Protein AF-A0A9P6YSC8-F1 (afdb_monomer)

Sequence (320 aa):
MGFNMTKQLKEYREVAVEGAQRRKQPSDSRVLSAIAQLEYEKQNVVMKDVKTDEHFEFVDDEVVMACRKMQNLSTRDITQDEAEDKIAEIKLKTAISDIKTVTKIVTDMLPHLLYNSQSLNHREGEAYLIIELLKVFFTNCLVSKLIGMKYDWLTYHLLPHPNHPMNQTVLPDFVMFVEPLSAIMFELLFVEVKRRGNKSNGNSESDLVKLGKEMQIALNKLMFQGVVDPEVVAYLLKMDLRFNGQYRMIEISKFYISMKSVDDLMVLPSILEKLAQVKKIIQSTMKKLYESIEDEEKKDDFSQYTRMACGLPVQVKNNK

Foldseek 3Di:
DDDPVVVVVVVVVVVLVVVLVLLLDPDPDFWGDPLVPDDPVVSCVVCVPDDLCVLFDFDDVVLLVLLVVLLVVLVDPDDLVRSLVVLVVQLVPDPDLSSVLLSQLCNLCVCCARCLDPPVPPPNDPQVVVVSNVCSLCVSQAVVVDPQKDKDAQPDWQAADPPDPDGDTDGFRMWIWHPPDVPDTQTAETEHTDDPPPPDDPFSHDPVLSVVVSQLRNQLVLLQLQQPFAWGYYVQWIWTADDQLDIIIGRSDDDDDDSSYSVCSSCSSVSSSSSSSSNVSSVVNVVSSVVSVVPVVDRDRRNVSRDDRDDGPPPPPPPD

Mean predicted aligned error: 11.91 Å

Solvent-accessible surface area (backbone atoms only — not comparable to full-atom values): 18923 Å² total; per-residue (Å²): 136,82,84,60,62,70,57,53,54,48,53,52,48,50,54,52,49,51,54,46,53,58,67,64,56,63,68,99,55,85,53,65,58,71,51,80,73,42,58,68,70,58,34,47,66,76,51,70,79,73,65,56,62,66,70,57,52,84,67,60,70,67,40,51,51,48,32,52,51,54,30,63,54,67,78,44,104,63,54,70,69,61,49,50,53,55,43,50,52,57,42,71,76,48,89,54,66,66,44,46,35,50,42,49,47,51,58,77,41,38,70,51,40,73,60,58,53,88,68,74,45,96,81,66,53,70,49,57,57,53,48,59,56,47,48,50,50,43,44,57,62,38,52,77,72,40,88,80,58,44,71,46,66,67,72,45,75,47,66,47,45,90,90,47,96,56,89,64,74,44,74,47,47,25,41,31,30,36,64,94,43,102,88,50,76,47,51,39,38,37,38,80,82,76,54,91,87,74,86,73,66,96,63,84,67,51,69,69,57,55,51,48,50,54,47,48,42,31,46,45,41,42,23,66,52,24,28,77,86,50,54,25,36,36,78,50,27,39,36,38,68,44,93,91,45,42,78,46,58,38,62,50,56,87,84,84,90,65,79,67,40,51,75,38,41,71,51,46,54,63,52,49,25,56,45,47,21,53,41,47,50,43,51,53,35,50,51,44,44,54,51,30,63,73,42,65,93,68,54,52,80,43,57,86,42,60,72,85,75,82,74,79,80,77,83,76,78,80,79,126

Organism: NCBI:txid936053

Radius of gyration: 23.09 Å; Cα contacts (8 Å, |Δi|>4): 375; chains: 1; bounding box: 48×51×86 Å

Secondary structure (DSSP, 8-state):
----HHHHHHHHHHHHHHHHHHHT---SSSB-TTGGGS-HHHHHHHHTT--SSTT--PPPHHHHHHHHHHHHHHTS---HHHHHHHHHHHHHT---HHHHHHHHHHHHHHHHHHH--TTS-TTS-HHHHHHHHHHHHHHHHTGGGSTT-EEEES---B---TTSS----B--SEEEEEEEETTEEEEEEEE----TT---SS--S-HHHHHHHHHHHHHHHHHHTT-SS-EEEETTEEEEEETTTEEEEEE--------SSGGGGGGHHHHHHHHHHHHHHHHHHHHHHHHHHH-GGG----GGG--PPPPPPP------

Structure (mmCIF, N/CA/C/O backbone):
data_AF-A0A9P6YSC8-F1
#
_entry.id   AF-A0A9P6YSC8-F1
#
loop_
_atom_site.group_PDB
_atom_site.id
_atom_site.type_symbol
_atom_site.label_atom_id
_atom_site.label_alt_id
_atom_site.label_comp_id
_atom_site.label_asym_id
_atom_site.label_entity_id
_atom_site.label_seq_id
_atom_site.pdbx_PDB_ins_code
_atom_site.Cartn_x
_atom_site.Cartn_y
_atom_site.Cartn_z
_atom_site.occupancy
_atom_site.B_iso_or_equiv
_atom_site.auth_seq_id
_atom_site.auth_comp_id
_atom_site.auth_asym_id
_atom_site.auth_atom_id
_atom_site.pdbx_PDB_model_num
ATOM 1 N N . MET A 1 1 ? 0.814 24.804 -57.793 1.00 46.59 1 MET A N 1
ATOM 2 C CA . MET A 1 1 ? -0.061 24.384 -56.675 1.00 46.59 1 MET A CA 1
ATOM 3 C C . MET A 1 1 ? 0.555 24.893 -55.384 1.00 46.59 1 MET A C 1
ATOM 5 O O . MET A 1 1 ? 1.606 24.405 -54.999 1.00 46.59 1 MET A O 1
ATOM 9 N N . GLY A 1 2 ? -0.012 25.948 -54.793 1.00 48.47 2 GLY A N 1
ATOM 10 C CA . GLY A 1 2 ? 0.525 26.560 -53.575 1.00 48.47 2 GLY A CA 1
ATOM 11 C C . GLY A 1 2 ? 0.140 25.753 -52.337 1.00 48.47 2 GLY A C 1
ATOM 12 O O . GLY A 1 2 ? -1.032 25.437 -52.143 1.00 48.47 2 GLY A O 1
ATOM 13 N N . PHE A 1 3 ? 1.130 25.410 -51.520 1.00 44.47 3 PHE A N 1
ATOM 14 C CA . PHE A 1 3 ? 0.967 24.684 -50.264 1.00 44.47 3 PHE A CA 1
ATOM 15 C C . PHE A 1 3 ? 0.222 25.577 -49.254 1.00 44.47 3 PHE A C 1
ATOM 17 O O . PHE A 1 3 ? 0.784 26.535 -48.725 1.00 44.47 3 PHE A O 1
ATOM 24 N N . ASN A 1 4 ? -1.072 25.324 -49.025 1.00 70.75 4 ASN A N 1
ATOM 25 C CA . ASN A 1 4 ? -1.882 26.122 -48.100 1.00 70.75 4 ASN A CA 1
ATOM 26 C C . ASN A 1 4 ? -1.641 25.659 -46.656 1.00 70.75 4 ASN A C 1
ATOM 28 O O . ASN A 1 4 ? -2.366 24.834 -46.099 1.00 70.75 4 ASN A O 1
ATOM 32 N N . MET A 1 5 ? -0.588 26.217 -46.071 1.00 58.44 5 MET A N 1
ATOM 33 C CA . MET A 1 5 ? -0.114 25.947 -44.715 1.00 58.44 5 MET A CA 1
ATOM 34 C C . MET A 1 5 ? -1.190 26.200 -43.644 1.00 58.44 5 MET A C 1
ATOM 36 O O . MET A 1 5 ? -1.248 25.491 -42.644 1.00 58.44 5 MET A O 1
ATOM 40 N N . THR A 1 6 ? -2.109 27.141 -43.875 1.00 68.12 6 THR A N 1
ATOM 41 C CA . THR A 1 6 ? -3.231 27.421 -42.966 1.00 68.12 6 THR A CA 1
ATOM 42 C C . THR A 1 6 ? -4.230 26.268 -42.916 1.00 68.12 6 THR A C 1
ATOM 44 O O . THR A 1 6 ? -4.731 25.939 -41.841 1.00 68.12 6 THR A O 1
ATOM 47 N N . LYS A 1 7 ? -4.494 25.616 -44.056 1.00 70.00 7 LYS A N 1
ATOM 48 C CA . LYS A 1 7 ? -5.366 24.436 -44.119 1.00 70.00 7 LYS A CA 1
ATOM 49 C C . LYS A 1 7 ? -4.748 23.257 -43.363 1.00 70.00 7 LYS A C 1
ATOM 51 O O . LYS A 1 7 ? -5.420 22.661 -42.529 1.00 70.00 7 LYS A O 1
ATOM 56 N N . GLN A 1 8 ? -3.454 23.003 -43.567 1.00 65.44 8 GLN A N 1
ATOM 57 C CA . GLN A 1 8 ? -2.750 21.921 -42.871 1.00 65.44 8 GLN A CA 1
ATOM 58 C C . GLN A 1 8 ? -2.641 22.143 -41.361 1.00 65.44 8 GLN A C 1
ATOM 60 O O . GLN A 1 8 ? -2.822 21.208 -40.589 1.00 65.44 8 GLN A O 1
ATOM 65 N N . LEU A 1 9 ? -2.399 23.379 -40.914 1.00 56.09 9 LEU A N 1
ATOM 66 C CA . LEU A 1 9 ? -2.378 23.699 -39.484 1.00 56.09 9 LEU A CA 1
ATOM 67 C C . LEU A 1 9 ? -3.755 23.528 -38.835 1.00 56.09 9 LEU A C 1
ATOM 69 O O . LEU A 1 9 ? -3.842 23.151 -37.667 1.00 56.09 9 LEU A O 1
ATOM 73 N N . LYS A 1 10 ? -4.832 23.786 -39.583 1.00 66.50 10 LYS A N 1
ATOM 74 C CA . LYS A 1 10 ? -6.201 23.595 -39.104 1.00 66.50 10 LYS A CA 1
ATOM 75 C C . LYS A 1 10 ? -6.558 22.111 -39.002 1.00 66.50 10 LYS A C 1
ATOM 77 O O . LYS A 1 10 ? -7.041 21.700 -37.955 1.00 66.50 10 LYS A O 1
ATOM 82 N N . GLU A 1 11 ? -6.212 21.316 -40.014 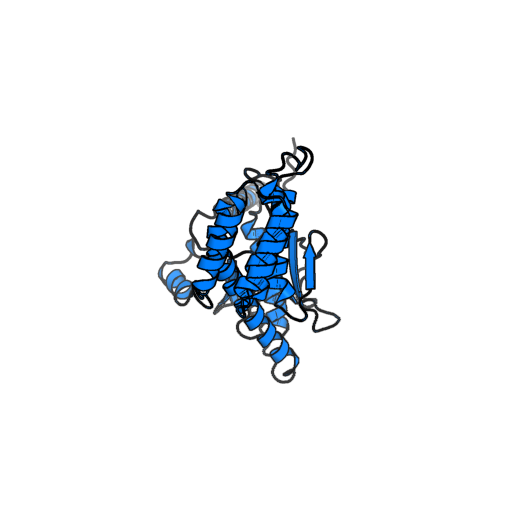1.00 65.62 11 GLU A N 1
ATOM 83 C CA . GLU A 1 11 ? -6.363 19.853 -39.999 1.00 65.62 11 GLU A CA 1
ATOM 84 C C . GLU A 1 11 ? -5.530 19.218 -38.873 1.00 65.62 11 GLU A C 1
ATOM 86 O O . GLU A 1 11 ? -6.044 18.419 -38.095 1.00 65.62 11 GLU A O 1
ATOM 91 N N . TYR A 1 12 ? -4.273 19.637 -38.696 1.00 63.69 12 TYR A N 1
ATOM 92 C CA . TYR A 1 12 ? -3.432 19.171 -37.590 1.00 63.69 12 TYR A CA 1
ATOM 93 C C . TYR A 1 12 ? -4.025 19.533 -36.224 1.00 63.69 12 TYR A C 1
ATOM 95 O O . TYR A 1 12 ? -4.025 18.716 -35.304 1.00 63.69 12 T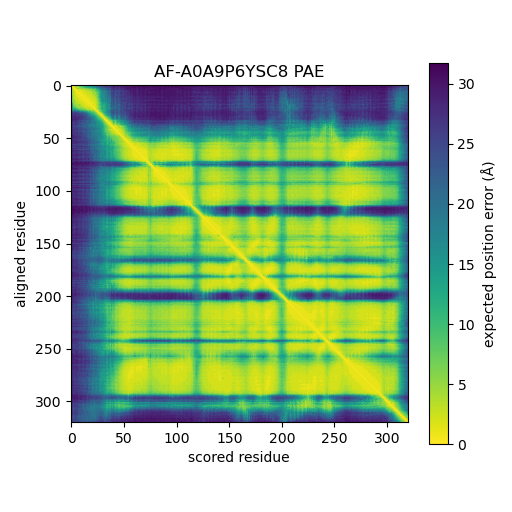YR A O 1
ATOM 103 N N . ARG A 1 13 ? -4.562 20.751 -36.079 1.00 54.69 13 ARG A N 1
ATOM 104 C CA . ARG A 1 13 ? -5.219 21.190 -34.844 1.00 54.69 13 ARG A CA 1
ATOM 105 C C . ARG A 1 13 ? -6.489 20.391 -34.570 1.00 54.69 13 ARG A C 1
ATOM 107 O O . ARG A 1 13 ? -6.708 20.025 -33.422 1.00 54.69 13 ARG A O 1
ATOM 114 N N . GLU A 1 14 ? -7.298 20.110 -35.584 1.00 58.66 14 GLU A N 1
ATOM 115 C CA . GLU A 1 14 ? -8.503 19.285 -35.455 1.00 58.66 14 GLU A CA 1
ATOM 116 C C . GLU A 1 14 ? -8.142 17.859 -35.031 1.00 58.66 14 GLU A C 1
ATOM 118 O O . GLU A 1 14 ? -8.654 17.395 -34.016 1.00 58.66 14 GLU A O 1
ATOM 123 N N . VAL A 1 15 ? -7.157 17.226 -35.675 1.00 59.72 15 VAL A N 1
ATOM 124 C CA . VAL A 1 15 ? -6.656 15.892 -35.293 1.00 59.72 15 VAL A CA 1
ATOM 125 C C . VAL A 1 15 ? -6.069 15.886 -33.875 1.00 59.72 15 VAL A C 1
ATOM 127 O O . VAL A 1 15 ? -6.309 14.960 -33.097 1.00 59.72 15 VAL A O 1
ATOM 130 N N . ALA A 1 16 ? -5.327 16.927 -33.489 1.00 49.50 16 ALA A N 1
ATOM 131 C CA . ALA A 1 16 ? -4.755 17.045 -32.149 1.00 49.50 16 ALA A CA 1
ATOM 132 C C . ALA A 1 16 ? -5.831 17.244 -31.066 1.00 49.50 16 ALA A C 1
ATOM 134 O O . ALA A 1 16 ? -5.734 16.652 -29.986 1.00 49.50 16 ALA A O 1
ATOM 135 N N . VAL A 1 17 ? -6.859 18.052 -31.350 1.00 53.53 17 VAL A N 1
ATOM 136 C CA . VAL A 1 17 ? -7.997 18.304 -30.454 1.00 53.53 17 VAL A CA 1
ATOM 137 C C . VAL A 1 17 ? -8.879 17.068 -30.341 1.00 53.53 17 VAL A C 1
ATOM 139 O O . VAL A 1 17 ? -9.235 16.691 -29.227 1.00 53.53 17 VAL A O 1
ATOM 142 N N . GLU A 1 18 ? -9.174 16.396 -31.449 1.00 51.66 18 GLU A N 1
ATOM 143 C CA . GLU A 1 18 ? -9.962 15.167 -31.472 1.00 51.66 18 GLU A CA 1
ATOM 144 C C . GLU A 1 18 ? -9.217 14.031 -30.758 1.00 51.66 18 GLU A C 1
ATOM 146 O O . GLU A 1 18 ? -9.784 13.344 -29.910 1.00 51.66 18 GLU A O 1
ATOM 151 N N . GLY A 1 19 ? -7.903 13.907 -30.976 1.00 48.75 19 GLY A N 1
ATOM 152 C CA . GLY A 1 19 ? -7.044 13.004 -30.214 1.00 48.75 19 GLY A CA 1
ATOM 153 C C . GLY A 1 19 ? -7.035 13.323 -28.715 1.00 48.75 19 GLY A C 1
ATOM 154 O O . GLY A 1 19 ? -7.093 12.415 -27.888 1.00 48.75 19 GLY A O 1
ATOM 155 N N . ALA A 1 20 ? -7.012 14.604 -28.332 1.00 46.00 20 ALA A N 1
ATOM 156 C CA . ALA A 1 20 ? -7.105 15.018 -26.932 1.00 46.00 20 ALA A CA 1
ATOM 157 C C . ALA A 1 20 ? -8.496 14.754 -26.329 1.00 46.00 20 ALA A C 1
ATOM 159 O O . ALA A 1 20 ? -8.587 14.381 -25.163 1.00 46.00 20 ALA A O 1
ATOM 160 N N . GLN A 1 21 ? -9.573 14.900 -27.103 1.00 47.41 21 GLN A N 1
ATOM 161 C CA . GLN A 1 21 ? -10.939 14.593 -26.675 1.00 47.41 21 GLN A CA 1
ATOM 162 C C . GLN A 1 21 ? -11.175 13.085 -26.530 1.00 47.41 21 GLN A C 1
ATOM 164 O O . GLN A 1 21 ? -11.758 12.664 -25.535 1.00 47.41 21 GLN A O 1
ATOM 169 N N . ARG A 1 22 ? -10.643 12.255 -27.436 1.00 47.38 22 ARG A N 1
ATOM 170 C CA . ARG A 1 22 ? -10.663 10.788 -27.299 1.00 47.38 22 ARG A CA 1
ATOM 171 C C . ARG A 1 22 ? -9.868 10.320 -26.074 1.00 47.38 22 ARG A C 1
ATOM 173 O O . ARG A 1 22 ? -10.308 9.419 -25.371 1.00 47.38 22 ARG A O 1
ATOM 180 N N . ARG A 1 23 ? -8.755 10.991 -25.741 1.00 47.59 23 ARG A N 1
ATOM 181 C CA . ARG A 1 23 ? -7.997 10.766 -24.489 1.00 47.59 23 ARG A CA 1
ATOM 182 C C . ARG A 1 23 ? -8.730 11.231 -23.219 1.00 47.59 23 ARG A C 1
ATOM 184 O O . ARG A 1 23 ? -8.374 10.790 -22.131 1.00 47.59 23 ARG A O 1
ATOM 191 N N . LYS A 1 24 ? -9.752 12.090 -23.337 1.00 40.94 24 LYS A N 1
ATOM 192 C CA . LYS A 1 24 ? -10.600 12.543 -22.217 1.00 40.94 24 LYS A CA 1
ATOM 193 C C . LYS A 1 24 ? -11.758 11.599 -21.887 1.00 40.94 24 LYS A C 1
ATOM 195 O O . LYS A 1 24 ? -12.368 11.782 -20.838 1.00 40.94 24 LYS A O 1
ATOM 200 N N . GLN A 1 25 ? -12.061 10.611 -22.730 1.00 41.69 25 GLN A N 1
ATOM 201 C CA . GLN A 1 25 ? -13.059 9.581 -22.434 1.00 41.69 25 GLN A CA 1
ATOM 202 C C . GLN A 1 25 ? -12.393 8.242 -22.070 1.00 41.69 25 GLN A C 1
ATOM 204 O O . GLN A 1 25 ? -12.313 7.347 -22.909 1.00 41.69 25 GLN A O 1
ATOM 209 N N . PRO A 1 26 ? -11.936 8.034 -20.825 1.00 43.34 26 PRO A N 1
ATOM 210 C CA . PRO A 1 26 ? -11.992 6.712 -20.233 1.00 43.34 26 PRO A CA 1
ATOM 211 C C . PRO A 1 26 ? -13.422 6.503 -19.726 1.00 43.34 26 PRO A C 1
ATOM 213 O O . PRO A 1 26 ? -13.851 7.112 -18.746 1.00 43.34 26 PRO A O 1
ATOM 216 N N . SER A 1 27 ? -14.184 5.697 -20.462 1.00 36.09 27 SER A N 1
ATOM 217 C CA . SER A 1 27 ? -15.455 5.157 -19.993 1.00 36.09 27 SER A CA 1
ATOM 218 C C . SER A 1 27 ? -15.245 4.348 -18.712 1.00 36.09 27 SER A C 1
ATOM 220 O O . SER A 1 27 ? -14.208 3.721 -18.511 1.00 36.09 27 SER A O 1
ATOM 222 N N . ASP A 1 28 ? -16.266 4.389 -17.870 1.00 38.47 28 ASP A N 1
ATOM 223 C CA . ASP A 1 28 ? -16.393 3.904 -16.493 1.00 38.47 28 ASP A CA 1
ATOM 224 C C . ASP A 1 28 ? -16.284 2.364 -16.325 1.00 38.47 28 ASP A C 1
ATOM 226 O O . ASP A 1 28 ? -17.107 1.729 -15.668 1.00 38.47 28 ASP A O 1
ATOM 230 N N . SER A 1 29 ? -15.297 1.704 -16.936 1.00 36.91 29 SER A N 1
ATOM 231 C CA . SER A 1 29 ? -15.181 0.241 -16.900 1.00 36.91 29 SER A CA 1
ATOM 232 C C . SER A 1 29 ? -13.737 -0.224 -16.760 1.00 36.91 29 SER A C 1
ATOM 234 O O . SER A 1 29 ? -13.022 -0.186 -17.749 1.00 36.91 29 SER A O 1
ATOM 236 N N . ARG A 1 30 ? -13.357 -0.673 -15.552 1.00 44.41 30 ARG A N 1
ATOM 237 C CA . ARG A 1 30 ? -12.319 -1.652 -15.113 1.00 44.41 30 ARG A CA 1
ATOM 238 C C . ARG A 1 30 ? -10.962 -1.808 -15.854 1.00 44.41 30 ARG A C 1
ATOM 240 O O . ARG A 1 30 ? -10.125 -2.553 -15.360 1.00 44.41 30 ARG A O 1
ATOM 247 N N . VAL A 1 31 ? -10.700 -1.149 -16.982 1.00 42.47 31 VAL A N 1
ATOM 248 C CA . VAL A 1 31 ? -9.516 -1.267 -17.848 1.00 42.47 31 VAL A CA 1
ATOM 249 C C . VAL A 1 31 ? -9.371 0.027 -18.673 1.00 42.47 31 VAL A C 1
ATOM 251 O O . VAL A 1 31 ? -10.311 0.462 -19.337 1.00 42.47 31 VAL A O 1
ATOM 254 N N . LEU A 1 32 ? -8.196 0.665 -18.638 1.00 45.72 32 LEU A N 1
ATOM 255 C CA . LEU A 1 32 ? -7.918 1.945 -19.311 1.00 45.72 32 LEU A CA 1
ATOM 256 C C . LEU A 1 32 ? -8.047 1.892 -20.854 1.00 45.72 32 LEU A C 1
ATOM 258 O O . LEU A 1 32 ? -7.746 0.892 -21.506 1.00 45.72 32 LEU A O 1
ATOM 262 N N . SER A 1 33 ? -8.465 3.024 -21.432 1.00 44.41 33 SER A N 1
ATOM 263 C CA . SER A 1 33 ? -9.069 3.217 -22.768 1.00 44.41 33 SER A CA 1
ATOM 264 C C . SER A 1 33 ? -8.273 2.796 -24.016 1.00 44.41 33 SER A C 1
ATOM 266 O O . SER A 1 33 ? -8.820 2.847 -25.117 1.00 44.41 33 SER A O 1
ATOM 268 N N . ALA A 1 34 ? -7.020 2.353 -23.893 1.00 44.22 34 ALA A N 1
ATOM 269 C CA . ALA A 1 34 ? -6.242 1.868 -25.037 1.00 44.22 34 ALA A CA 1
ATOM 270 C C . ALA A 1 34 ? -6.680 0.463 -25.486 1.00 44.22 34 ALA A C 1
ATOM 272 O O . ALA A 1 34 ? -6.692 0.172 -26.679 1.00 44.22 34 ALA A O 1
ATOM 273 N N . ILE A 1 35 ? -7.100 -0.391 -24.544 1.00 46.12 35 ILE A N 1
ATOM 274 C CA . ILE A 1 35 ? -7.528 -1.764 -24.849 1.00 46.12 35 ILE A CA 1
ATOM 275 C C . ILE A 1 35 ? -8.881 -1.755 -25.564 1.00 46.12 35 ILE A C 1
ATOM 277 O O . ILE A 1 35 ? -9.052 -2.487 -26.529 1.00 46.12 35 ILE A O 1
ATOM 281 N N . ALA A 1 36 ? -9.794 -0.849 -25.199 1.00 45.09 36 ALA A N 1
ATOM 282 C CA . ALA A 1 36 ? -11.098 -0.708 -25.855 1.00 45.09 36 ALA A CA 1
ATOM 283 C C . ALA A 1 36 ? -11.016 -0.358 -27.359 1.00 45.09 36 ALA A C 1
ATOM 285 O O . ALA A 1 36 ? -11.987 -0.556 -28.084 1.00 45.09 36 ALA A O 1
ATOM 286 N N . GLN A 1 37 ? -9.872 0.154 -27.832 1.00 47.19 37 GLN A N 1
ATOM 287 C CA . GLN A 1 37 ? -9.627 0.475 -29.246 1.00 47.19 37 GLN A CA 1
ATOM 288 C C . GLN A 1 37 ? -9.010 -0.687 -30.039 1.00 47.19 37 GLN A C 1
ATOM 290 O O . GLN A 1 37 ? -8.877 -0.592 -31.258 1.00 47.19 37 GLN A O 1
ATOM 295 N N . LEU A 1 38 ? -8.612 -1.771 -29.370 1.00 54.28 38 LEU A N 1
ATOM 296 C CA . LEU A 1 38 ? -8.115 -2.973 -30.029 1.00 54.28 38 LEU A CA 1
ATOM 297 C C . LEU A 1 38 ? -9.281 -3.808 -30.561 1.00 54.28 38 LEU A C 1
ATOM 299 O O . LEU A 1 38 ? -10.364 -3.824 -29.980 1.00 54.28 38 LEU A O 1
ATOM 303 N N . GLU A 1 39 ? -9.039 -4.555 -31.634 1.00 55.00 39 GLU A N 1
ATOM 304 C CA . GLU A 1 39 ? -9.945 -5.624 -32.061 1.00 55.00 39 GLU A CA 1
ATOM 305 C C . GLU A 1 39 ? -10.158 -6.616 -30.911 1.00 55.00 39 GLU A C 1
ATOM 307 O O . GLU A 1 39 ? -9.227 -6.922 -30.164 1.00 55.00 39 GLU A O 1
ATOM 312 N N . TYR A 1 40 ? -11.378 -7.137 -30.783 1.00 55.09 40 TYR A N 1
ATOM 313 C CA . TYR A 1 40 ? -11.796 -8.024 -29.693 1.00 55.09 40 TYR A CA 1
ATOM 314 C C . TYR A 1 40 ? -10.833 -9.204 -29.453 1.00 55.09 40 TYR A C 1
ATOM 316 O O . TYR A 1 40 ? -10.521 -9.545 -28.314 1.00 55.09 40 TYR A O 1
ATOM 324 N N . GLU A 1 41 ? -10.275 -9.780 -30.517 1.00 58.22 41 GLU A N 1
ATOM 325 C CA . GLU A 1 41 ? -9.286 -10.861 -30.426 1.00 58.22 41 GLU A CA 1
ATOM 326 C C . GLU A 1 41 ? -7.981 -10.410 -29.749 1.00 58.22 41 GLU A C 1
ATOM 328 O O . GLU A 1 41 ? -7.438 -11.117 -28.900 1.00 58.22 41 GLU A O 1
ATOM 333 N N . LYS A 1 42 ? -7.509 -9.195 -30.050 1.00 59.19 42 LYS A N 1
ATOM 334 C CA . LYS A 1 42 ? -6.328 -8.589 -29.415 1.00 59.19 42 LYS A CA 1
ATOM 335 C C . LYS A 1 42 ? -6.616 -8.187 -27.970 1.00 59.19 42 LYS A C 1
ATOM 337 O O . LYS A 1 42 ? -5.743 -8.347 -27.122 1.00 59.19 42 LYS A O 1
ATOM 342 N N . GLN A 1 43 ? -7.835 -7.732 -27.669 1.00 58.62 43 GLN A N 1
ATOM 343 C CA . GLN A 1 43 ? -8.273 -7.492 -26.289 1.00 58.62 43 GLN A CA 1
ATOM 344 C C . GLN A 1 43 ? -8.216 -8.780 -25.465 1.00 58.62 43 GLN A C 1
ATOM 346 O O . GLN A 1 43 ? -7.632 -8.787 -24.386 1.00 58.62 43 GLN A O 1
ATOM 351 N N . ASN A 1 44 ? -8.747 -9.884 -25.998 1.00 63.38 44 ASN A N 1
ATOM 352 C CA . ASN A 1 44 ? -8.720 -11.179 -25.324 1.00 63.38 44 ASN A CA 1
ATOM 353 C C . ASN A 1 44 ? -7.293 -11.668 -25.069 1.00 63.38 44 ASN A C 1
ATOM 355 O O . ASN A 1 44 ? -7.032 -12.167 -23.985 1.00 63.38 44 ASN A O 1
ATOM 359 N N . VAL A 1 45 ? -6.353 -11.482 -26.003 1.00 64.69 45 VAL A N 1
ATOM 360 C CA . VAL A 1 45 ? -4.931 -11.819 -25.788 1.00 64.69 45 VAL A CA 1
ATOM 361 C C . VAL A 1 45 ? -4.310 -10.970 -24.676 1.00 64.69 45 VAL A C 1
ATOM 363 O O . VAL A 1 45 ? -3.627 -11.507 -23.808 1.00 64.69 45 VAL A O 1
ATOM 366 N N . VAL A 1 46 ? -4.572 -9.659 -24.659 1.00 63.72 46 VAL A N 1
ATOM 367 C CA . VAL A 1 46 ? -4.055 -8.749 -23.622 1.00 63.72 46 VAL A CA 1
ATOM 368 C C . VAL A 1 46 ? -4.677 -9.034 -22.255 1.00 63.72 46 VAL A C 1
ATOM 370 O O . VAL A 1 46 ? -4.012 -8.837 -21.243 1.00 63.72 46 VAL A O 1
ATOM 373 N N . MET A 1 47 ? -5.921 -9.511 -22.201 1.00 69.38 47 MET A N 1
ATOM 374 C CA . MET A 1 47 ? -6.672 -9.719 -20.958 1.00 69.38 47 MET A CA 1
ATOM 375 C C . MET A 1 47 ? -6.676 -11.168 -20.452 1.00 69.38 47 MET A C 1
ATOM 377 O O . MET A 1 47 ? -7.095 -11.397 -19.319 1.00 69.38 47 MET A O 1
ATOM 381 N N . LYS A 1 48 ? -6.194 -12.131 -21.251 1.00 69.31 48 LYS A N 1
ATOM 382 C CA . LYS A 1 48 ? -6.349 -13.581 -21.027 1.00 69.31 48 LYS A CA 1
ATOM 383 C C . LYS A 1 48 ? -5.912 -14.064 -19.643 1.00 69.31 48 LYS A C 1
ATOM 385 O O . LYS A 1 48 ? -6.526 -14.971 -19.096 1.00 69.31 48 LYS A O 1
ATOM 390 N N . ASP A 1 49 ? -4.887 -13.422 -19.086 1.00 72.69 49 ASP A N 1
ATOM 391 C CA . ASP A 1 49 ? -4.212 -13.855 -17.859 1.00 72.69 49 ASP A CA 1
ATOM 392 C C . ASP A 1 49 ? -4.273 -12.795 -16.745 1.00 72.69 49 ASP A C 1
ATOM 394 O O . ASP A 1 49 ? -3.404 -12.739 -15.872 1.00 72.69 49 ASP A O 1
ATOM 398 N N . VAL A 1 50 ? -5.258 -11.890 -16.789 1.00 75.62 50 VAL A N 1
ATOM 399 C CA . VAL A 1 50 ? -5.460 -10.912 -15.713 1.00 75.62 50 VAL A CA 1
ATOM 400 C C . VAL A 1 50 ? -6.037 -11.620 -14.490 1.00 75.62 50 VAL A C 1
ATOM 402 O O . VAL A 1 50 ? -7.201 -12.011 -14.477 1.00 75.62 50 VAL A O 1
ATOM 405 N N . LYS A 1 51 ? -5.215 -11.753 -13.447 1.00 77.00 51 LYS A N 1
ATOM 406 C CA . LYS A 1 51 ? -5.617 -12.271 -12.137 1.00 77.00 51 LYS A CA 1
ATOM 407 C C . LYS A 1 51 ? -5.755 -11.112 -11.156 1.00 77.00 51 LYS A C 1
ATOM 409 O O . LYS A 1 51 ? -4.759 -10.526 -10.730 1.00 77.00 51 LYS A O 1
ATOM 414 N N . THR A 1 52 ? -6.991 -10.735 -10.847 1.00 77.88 52 THR A N 1
ATOM 415 C CA . THR A 1 52 ? -7.293 -9.632 -9.916 1.00 77.88 52 THR A CA 1
ATOM 416 C C . THR A 1 52 ? -7.292 -10.072 -8.457 1.00 77.88 52 THR A C 1
ATOM 418 O O . THR A 1 52 ? -7.136 -9.241 -7.573 1.00 77.88 52 THR A O 1
ATOM 421 N N . ASP A 1 53 ? -7.467 -11.366 -8.207 1.00 81.62 53 ASP A N 1
ATOM 422 C CA . ASP A 1 53 ? -7.490 -12.023 -6.898 1.00 81.62 53 ASP A CA 1
ATOM 423 C C . ASP A 1 53 ? -6.139 -12.651 -6.521 1.00 81.62 53 ASP A C 1
ATOM 425 O O . ASP A 1 53 ? -5.983 -13.212 -5.439 1.00 81.62 53 ASP A O 1
ATOM 429 N N . GLU A 1 54 ? -5.129 -12.527 -7.384 1.00 84.31 54 GLU A N 1
ATOM 430 C CA . GLU A 1 54 ? -3.776 -12.971 -7.071 1.00 84.31 54 GLU A CA 1
ATOM 431 C C . GLU A 1 54 ? -3.282 -12.282 -5.792 1.00 84.31 54 GLU A C 1
ATOM 433 O O . GLU A 1 54 ? -3.407 -11.064 -5.638 1.00 84.31 54 GLU A O 1
ATOM 438 N N . HIS A 1 55 ? -2.754 -13.079 -4.861 1.00 87.19 55 HIS A N 1
ATOM 439 C CA . HIS A 1 55 ? -2.342 -12.672 -3.512 1.00 87.19 55 HIS A CA 1
ATOM 440 C C . HIS A 1 55 ? -3.462 -12.251 -2.542 1.00 87.19 55 HIS A C 1
ATOM 442 O O . HIS A 1 55 ? -3.154 -11.945 -1.384 1.00 87.19 55 HIS A O 1
ATOM 448 N N . PHE A 1 56 ? -4.732 -12.244 -2.959 1.00 90.94 56 PHE A N 1
ATOM 449 C CA . PHE A 1 56 ? -5.851 -11.957 -2.063 1.00 90.94 56 PHE A CA 1
ATOM 450 C C . PHE A 1 56 ? -6.083 -13.129 -1.105 1.00 90.94 56 PHE A C 1
ATOM 452 O O . PHE A 1 56 ? -6.227 -14.275 -1.525 1.00 90.94 56 PHE A O 1
ATOM 459 N N . GLU A 1 57 ? -6.139 -12.830 0.188 1.00 91.56 57 GLU A N 1
ATOM 460 C CA . GLU A 1 57 ? -6.471 -13.785 1.242 1.00 91.56 57 GLU A CA 1
ATOM 461 C C . GLU A 1 57 ? -7.406 -13.102 2.233 1.00 91.56 57 GLU A C 1
ATOM 463 O O . GLU A 1 57 ? -7.218 -11.926 2.556 1.00 91.56 57 GLU A O 1
ATOM 468 N N . PHE A 1 58 ? -8.401 -13.852 2.703 1.00 93.75 58 PHE A N 1
ATOM 469 C CA . PHE A 1 58 ? -9.270 -13.410 3.784 1.00 93.75 58 PHE A CA 1
ATOM 470 C C . PHE A 1 58 ? -8.475 -13.313 5.084 1.00 93.75 58 PHE A C 1
ATOM 472 O O . PHE A 1 58 ? -7.580 -14.125 5.338 1.00 93.75 58 PHE A O 1
ATOM 479 N N . VAL A 1 59 ? -8.813 -12.326 5.910 1.00 94.19 59 VAL A N 1
ATOM 480 C CA . VAL A 1 59 ? -8.297 -12.290 7.281 1.00 94.19 59 VAL A CA 1
ATOM 481 C C . VAL A 1 59 ? -8.978 -13.367 8.120 1.00 94.19 59 VAL A C 1
ATOM 483 O O . VAL A 1 59 ? -10.076 -13.819 7.806 1.00 94.19 59 VAL A O 1
ATOM 486 N N . ASP A 1 60 ? -8.323 -13.763 9.207 1.00 94.38 60 ASP A N 1
ATOM 487 C CA . ASP A 1 60 ? -8.884 -14.720 10.158 1.00 94.38 60 ASP A CA 1
ATOM 488 C C . ASP A 1 60 ? -10.217 -14.209 10.747 1.00 94.38 60 ASP A C 1
ATOM 490 O O . ASP A 1 60 ? -10.350 -13.020 11.062 1.00 94.38 60 ASP A O 1
ATOM 494 N N . ASP A 1 61 ? -11.192 -15.101 10.941 1.00 94.94 61 ASP A N 1
ATOM 495 C CA . ASP A 1 61 ? -12.485 -14.784 11.561 1.00 94.94 61 ASP A CA 1
ATOM 496 C C . ASP A 1 61 ? -12.315 -14.131 12.946 1.00 94.94 61 ASP A C 1
ATOM 498 O O . ASP A 1 61 ? -13.109 -13.272 13.350 1.00 94.94 61 ASP A O 1
ATOM 502 N N . GLU A 1 62 ? -11.243 -14.459 13.673 1.00 95.88 62 GLU A N 1
ATOM 503 C CA . GLU A 1 62 ? -10.894 -13.814 14.936 1.00 95.88 62 GLU A CA 1
ATOM 504 C C . GLU A 1 62 ? -10.650 -12.302 14.786 1.00 95.88 62 GLU A C 1
ATOM 506 O O . GLU A 1 62 ? -10.930 -11.541 15.718 1.00 95.88 62 GLU A O 1
ATOM 511 N N . VAL A 1 63 ? -10.188 -11.833 13.620 1.00 95.56 63 VAL A N 1
ATOM 512 C CA . VAL A 1 63 ? -10.029 -10.401 13.310 1.00 95.56 63 VAL A CA 1
ATOM 513 C C . VAL A 1 63 ? -11.388 -9.718 13.226 1.00 95.56 63 VAL A C 1
ATOM 515 O O . VAL A 1 63 ? -11.578 -8.649 13.814 1.00 95.56 63 VAL A O 1
ATOM 518 N N . VAL A 1 64 ? -12.360 -10.348 12.562 1.00 95.69 64 VAL A N 1
ATOM 519 C CA . VAL A 1 64 ? -13.743 -9.851 12.492 1.00 95.69 64 VAL A CA 1
ATOM 520 C C . VAL A 1 64 ? -14.348 -9.795 13.895 1.00 95.69 64 VAL A C 1
ATOM 522 O O . VAL A 1 64 ? -14.942 -8.788 14.293 1.00 95.69 64 VAL A O 1
ATOM 525 N N . MET A 1 65 ? -14.128 -10.843 14.691 1.00 95.06 65 MET A N 1
ATOM 526 C CA . MET A 1 65 ? -14.587 -10.899 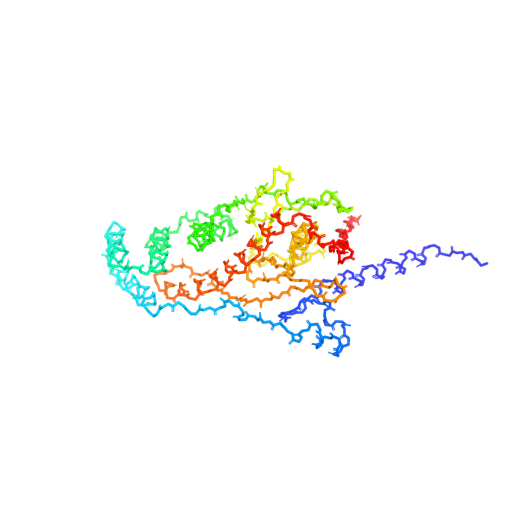16.077 1.00 95.06 65 MET A CA 1
ATOM 527 C C . MET A 1 65 ? -13.915 -9.843 16.961 1.00 95.06 65 MET A C 1
ATOM 529 O O . MET A 1 65 ? -14.573 -9.280 17.838 1.00 95.06 65 MET A O 1
ATOM 533 N N . ALA A 1 66 ? -12.637 -9.531 16.738 1.00 95.00 66 ALA A N 1
ATOM 534 C CA . ALA A 1 66 ? -11.944 -8.453 17.436 1.00 95.00 66 ALA A CA 1
ATOM 535 C C . ALA A 1 66 ? -12.520 -7.075 17.074 1.00 95.00 66 ALA A C 1
ATOM 537 O O . ALA A 1 66 ? -12.788 -6.284 17.979 1.00 95.00 66 ALA A O 1
ATOM 538 N N . CYS A 1 67 ? -12.783 -6.808 15.789 1.00 94.19 67 CYS A N 1
ATOM 539 C CA . CYS A 1 67 ? -13.433 -5.568 15.343 1.00 94.19 67 CYS A CA 1
ATOM 540 C C . CYS A 1 67 ? -14.802 -5.394 16.008 1.00 94.19 67 CYS A C 1
ATOM 542 O O . CYS A 1 67 ? -15.085 -4.342 16.576 1.00 94.19 67 CYS A O 1
ATOM 544 N N . ARG A 1 68 ? -15.609 -6.462 16.042 1.00 93.25 68 ARG A N 1
ATOM 545 C CA . ARG A 1 68 ? -16.918 -6.460 16.706 1.00 93.25 68 ARG A CA 1
ATOM 546 C C . ARG A 1 68 ? -16.817 -6.240 18.216 1.00 93.25 68 ARG A C 1
ATOM 548 O O . ARG A 1 68 ? -17.650 -5.546 18.796 1.00 93.25 68 ARG A O 1
ATOM 555 N N . LYS A 1 69 ? -15.808 -6.824 18.874 1.00 91.62 69 LYS A N 1
ATOM 556 C CA . LYS A 1 69 ? -15.538 -6.559 20.295 1.00 91.62 69 LYS A CA 1
ATOM 557 C C . LYS A 1 69 ? -15.248 -5.077 20.507 1.00 91.62 69 LYS A C 1
ATOM 559 O O . LYS A 1 69 ? -15.898 -4.490 21.358 1.00 91.62 69 LYS A O 1
ATOM 564 N N . MET A 1 70 ? -14.356 -4.479 19.715 1.00 91.19 70 MET A N 1
ATOM 565 C CA . MET A 1 70 ? -14.019 -3.052 19.814 1.00 91.19 70 MET A CA 1
ATOM 566 C C . MET A 1 70 ? -15.219 -2.140 19.534 1.00 91.19 70 MET A C 1
ATOM 568 O O . MET A 1 70 ? -15.461 -1.225 20.311 1.00 91.19 70 MET A O 1
ATOM 572 N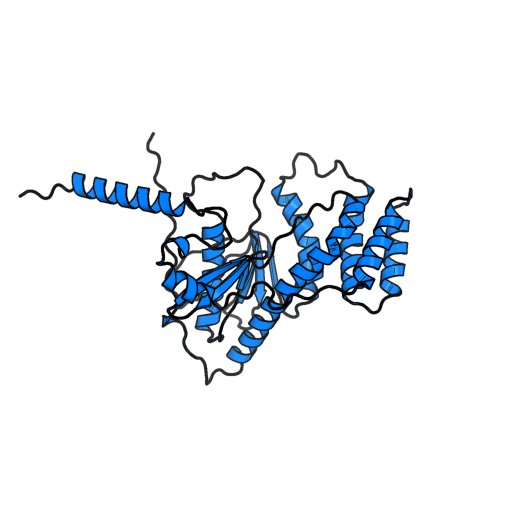 N . GLN A 1 71 ? -16.032 -2.445 18.519 1.00 89.06 71 GLN A N 1
ATOM 573 C CA . GLN A 1 71 ? -17.288 -1.734 18.250 1.00 89.06 71 GLN A CA 1
ATOM 574 C C . GLN A 1 71 ? -18.208 -1.726 19.482 1.00 89.06 71 GLN A C 1
ATOM 576 O O . GLN A 1 71 ? -18.649 -0.666 19.916 1.00 89.06 71 GLN A O 1
ATOM 581 N N . ASN A 1 72 ? -18.439 -2.890 20.102 1.00 84.44 72 ASN A N 1
ATOM 582 C CA . ASN A 1 72 ? -19.289 -3.017 21.294 1.00 84.44 72 ASN A CA 1
ATOM 583 C C . ASN A 1 72 ? -18.744 -2.289 22.534 1.00 84.44 72 ASN A C 1
ATOM 585 O O . ASN A 1 72 ? -19.500 -2.038 23.477 1.00 84.44 72 ASN A O 1
ATOM 589 N N . LEU A 1 73 ? -17.437 -2.014 22.589 1.00 76.00 73 LEU A N 1
ATOM 590 C CA . LEU A 1 73 ? -16.855 -1.238 23.681 1.00 76.00 73 LEU A CA 1
ATOM 591 C C . LEU A 1 73 ? -17.290 0.222 23.578 1.00 76.00 73 LEU A C 1
ATOM 593 O O . LEU A 1 73 ? -17.665 0.807 24.589 1.00 76.00 73 LEU A O 1
ATOM 597 N N . SER A 1 74 ? -17.305 0.770 22.366 1.00 63.34 74 SER A N 1
ATOM 598 C CA . SER A 1 74 ? -17.548 2.189 22.111 1.00 63.34 74 SER A CA 1
ATOM 599 C C . SER A 1 74 ? -19.027 2.582 22.000 1.00 63.34 74 SER A C 1
ATOM 601 O O . SER A 1 74 ? -19.326 3.765 21.895 1.00 63.34 74 SER A O 1
ATOM 603 N N . THR A 1 75 ? -19.968 1.631 22.060 1.00 63.53 75 THR A N 1
ATOM 604 C CA . THR A 1 75 ? -21.414 1.923 22.195 1.00 63.53 75 THR A CA 1
ATOM 605 C C . THR A 1 75 ? -21.851 2.154 23.647 1.00 63.53 75 THR A C 1
ATOM 607 O O . THR A 1 75 ? -23.043 2.237 23.937 1.00 63.53 75 THR A O 1
ATOM 610 N N . ARG A 1 76 ? -20.902 2.167 24.585 1.00 60.78 76 ARG A N 1
ATOM 611 C CA . ARG A 1 76 ? -21.109 2.468 26.004 1.00 60.78 76 ARG A CA 1
ATOM 612 C C . ARG A 1 76 ? -20.537 3.864 26.252 1.00 60.78 76 ARG A C 1
ATOM 614 O O . ARG A 1 76 ? -19.545 4.199 25.616 1.00 60.78 76 ARG A O 1
ATOM 621 N N . ASP A 1 77 ? -21.121 4.651 27.155 1.00 68.50 77 ASP A N 1
ATOM 622 C CA . ASP A 1 77 ? -20.539 5.927 27.604 1.00 68.50 77 ASP A CA 1
ATOM 623 C C . ASP A 1 77 ? -19.194 5.656 28.305 1.00 68.50 77 ASP A C 1
ATOM 625 O O . ASP A 1 77 ? -19.133 5.500 29.522 1.00 68.50 77 ASP A O 1
ATOM 629 N N . ILE A 1 78 ? -18.125 5.500 27.522 1.00 77.50 78 ILE A N 1
ATOM 630 C CA . ILE A 1 78 ? -16.769 5.197 27.985 1.00 77.50 78 ILE A CA 1
ATOM 631 C C . ILE A 1 78 ? -15.843 6.356 27.640 1.00 77.50 78 ILE A C 1
ATOM 633 O O . ILE A 1 78 ? -15.990 7.008 26.605 1.00 77.50 78 ILE A O 1
ATOM 637 N N . THR A 1 79 ? -14.878 6.616 28.516 1.00 84.00 79 THR A N 1
ATOM 638 C CA . THR A 1 79 ? -13.832 7.610 28.261 1.00 84.00 79 THR A CA 1
ATOM 639 C C . THR A 1 79 ? -12.821 7.081 27.238 1.00 84.00 79 THR A C 1
ATOM 641 O O . THR A 1 79 ? -12.754 5.875 26.978 1.00 84.00 79 THR A O 1
ATOM 644 N N . GLN A 1 80 ? -12.017 7.976 26.653 1.00 85.00 80 GLN A N 1
ATOM 645 C CA . GLN A 1 80 ? -10.927 7.578 25.759 1.00 85.00 80 GLN A CA 1
ATOM 646 C C . GLN A 1 80 ? -9.941 6.636 26.463 1.00 85.00 80 GLN A C 1
ATOM 648 O O . GLN A 1 80 ? -9.668 5.566 25.930 1.00 85.00 80 GLN A O 1
ATOM 653 N N . ASP A 1 81 ? -9.493 6.978 27.672 1.00 87.31 81 ASP A N 1
ATOM 654 C CA . ASP A 1 81 ? -8.552 6.156 28.448 1.00 87.31 81 ASP A CA 1
ATOM 655 C C . ASP A 1 81 ? -9.104 4.740 28.689 1.00 87.31 81 ASP A C 1
ATOM 657 O O . ASP A 1 81 ? -8.425 3.741 28.454 1.00 87.31 81 ASP A O 1
ATOM 661 N N . GLU A 1 82 ? -10.387 4.626 29.055 1.00 87.56 82 GLU A N 1
ATOM 662 C CA . GLU A 1 82 ? -11.033 3.322 29.228 1.00 87.56 82 GLU A CA 1
ATOM 663 C C . GLU A 1 82 ? -11.128 2.522 27.923 1.00 87.56 82 GLU A C 1
ATOM 665 O O . GLU A 1 82 ? -11.074 1.288 27.941 1.00 87.56 82 GLU A O 1
ATOM 670 N N . ALA A 1 83 ? -11.344 3.196 26.792 1.00 87.38 83 ALA A N 1
ATOM 671 C CA . ALA A 1 83 ? -11.365 2.552 25.487 1.00 87.38 83 ALA A CA 1
ATOM 672 C C . ALA A 1 83 ? -9.965 2.052 25.100 1.00 87.38 83 ALA A C 1
ATOM 674 O O . ALA A 1 83 ? -9.838 0.912 24.646 1.00 87.38 83 ALA A O 1
ATOM 675 N N . GLU A 1 84 ? -8.923 2.855 25.325 1.00 90.38 84 GLU A N 1
ATOM 676 C CA . GLU A 1 84 ? -7.527 2.487 25.068 1.00 90.38 84 GLU A CA 1
ATOM 677 C C . GLU A 1 84 ? -7.098 1.274 25.897 1.00 90.38 84 GLU A C 1
ATOM 679 O O . GLU A 1 84 ? -6.568 0.316 25.327 1.00 90.38 84 GLU A O 1
ATOM 684 N N . ASP A 1 85 ? -7.412 1.248 27.195 1.00 91.12 85 ASP A N 1
ATOM 685 C CA . ASP A 1 85 ? -7.092 0.127 28.087 1.00 91.12 85 ASP A CA 1
ATOM 686 C C . ASP A 1 85 ? -7.744 -1.184 27.624 1.00 91.12 85 ASP A C 1
ATOM 688 O O . ASP A 1 85 ? -7.102 -2.238 27.551 1.00 91.12 85 ASP A O 1
ATOM 692 N N . LYS A 1 86 ? -9.024 -1.131 27.239 1.00 89.69 86 LYS A N 1
ATOM 693 C CA . LYS A 1 86 ? -9.753 -2.314 26.756 1.00 89.69 86 LYS A CA 1
ATOM 694 C C . LYS A 1 86 ? -9.242 -2.783 25.390 1.00 89.69 86 LYS A C 1
ATOM 696 O O . LYS A 1 86 ? -9.161 -3.988 25.141 1.00 89.69 86 LYS A O 1
ATOM 701 N N . ILE A 1 87 ? -8.869 -1.862 24.498 1.00 92.62 87 ILE A N 1
ATOM 702 C CA . ILE A 1 87 ? -8.231 -2.202 23.215 1.00 92.62 87 ILE A CA 1
ATOM 703 C C . ILE A 1 87 ? -6.847 -2.825 23.458 1.00 92.62 87 ILE A C 1
ATOM 705 O O . ILE A 1 87 ? -6.494 -3.820 22.815 1.00 92.62 87 ILE A O 1
ATOM 709 N N . ALA A 1 88 ? -6.079 -2.298 24.414 1.00 92.56 88 ALA A N 1
ATOM 710 C CA . ALA A 1 88 ? -4.790 -2.852 24.810 1.00 92.56 88 ALA A CA 1
ATOM 711 C C . ALA A 1 88 ? -4.935 -4.276 25.368 1.00 92.56 88 ALA A C 1
ATOM 713 O O . ALA A 1 88 ? -4.148 -5.156 25.016 1.00 92.56 88 ALA A O 1
ATOM 714 N N . GLU A 1 89 ? -5.982 -4.551 26.148 1.00 93.06 89 GLU A N 1
ATOM 715 C CA . GLU A 1 89 ? -6.290 -5.898 26.632 1.00 93.06 89 GLU A CA 1
ATOM 716 C C . GLU A 1 89 ? -6.555 -6.883 25.477 1.00 93.06 89 GLU A C 1
ATOM 718 O O . GLU A 1 89 ? -6.019 -7.996 25.474 1.00 93.06 89 GLU A O 1
ATOM 723 N N . ILE A 1 90 ? -7.320 -6.475 24.453 1.00 93.31 90 ILE A N 1
ATOM 724 C CA . ILE A 1 90 ? -7.541 -7.282 23.236 1.00 93.31 90 ILE A CA 1
ATOM 725 C C . ILE A 1 90 ? -6.206 -7.569 22.535 1.00 93.31 90 ILE A C 1
ATOM 727 O O . ILE A 1 90 ? -5.939 -8.709 22.150 1.00 93.31 90 ILE A O 1
ATOM 731 N N . LYS A 1 91 ? -5.348 -6.552 22.403 1.00 93.50 91 LYS A N 1
ATOM 732 C CA . LYS A 1 91 ? -4.028 -6.661 21.767 1.00 93.50 91 LYS A CA 1
ATOM 733 C C . LYS A 1 91 ? -3.076 -7.596 22.521 1.00 93.50 91 LYS A C 1
ATOM 735 O O . LYS A 1 91 ? -2.301 -8.306 21.882 1.00 93.50 91 LYS A O 1
ATOM 740 N N . LEU A 1 92 ? -3.114 -7.602 23.854 1.00 92.62 92 LEU A N 1
ATOM 741 C CA . LEU A 1 92 ? -2.261 -8.452 24.695 1.00 92.62 92 LEU A CA 1
ATOM 742 C C . LEU A 1 92 ? -2.693 -9.923 24.678 1.00 92.62 92 LEU A C 1
ATOM 744 O O . LEU A 1 92 ? -1.851 -10.810 24.780 1.00 92.62 92 LEU A O 1
ATOM 748 N N . LYS A 1 93 ? -3.994 -10.188 24.523 1.00 92.12 93 LYS A N 1
ATOM 749 C CA . LYS A 1 93 ? -4.563 -11.545 24.549 1.00 92.12 93 LYS A CA 1
ATOM 750 C C . LYS A 1 93 ? -4.425 -12.320 23.239 1.00 92.12 93 LYS A C 1
ATOM 752 O O . LYS A 1 93 ? -4.797 -13.488 23.198 1.00 92.12 93 LYS A O 1
ATOM 757 N N . THR A 1 94 ? -3.919 -11.700 22.174 1.00 92.88 94 THR A N 1
ATOM 758 C CA . THR A 1 94 ? -3.839 -12.323 20.848 1.00 92.88 94 THR A CA 1
ATOM 759 C C . THR A 1 94 ? -2.404 -12.523 20.359 1.00 92.88 94 THR A C 1
ATOM 761 O O . THR A 1 94 ? -1.529 -11.662 20.496 1.00 92.88 94 THR A O 1
ATOM 764 N N . ALA A 1 95 ? -2.164 -13.664 19.714 1.00 92.38 95 ALA A N 1
ATOM 765 C CA . ALA A 1 95 ? -0.955 -13.896 18.932 1.00 92.38 95 ALA A CA 1
ATOM 766 C C . ALA A 1 95 ? -1.085 -13.379 17.484 1.00 92.38 95 ALA A C 1
ATOM 768 O O . ALA A 1 95 ? -0.064 -13.133 16.839 1.00 92.38 95 ALA A O 1
ATOM 769 N N . ILE A 1 96 ? -2.311 -13.157 16.993 1.00 93.62 96 ILE A N 1
ATOM 770 C CA . ILE A 1 96 ? -2.607 -12.838 15.592 1.00 93.62 96 ILE A CA 1
ATOM 771 C C . ILE A 1 96 ? -2.111 -11.429 15.251 1.00 93.62 96 ILE A C 1
ATOM 773 O O . ILE A 1 96 ? -2.533 -10.429 15.840 1.00 93.62 96 ILE A O 1
ATOM 777 N N . SER A 1 97 ? -1.204 -11.345 14.271 1.00 92.38 97 SER A N 1
ATOM 778 C CA . SER A 1 97 ? -0.612 -10.077 13.816 1.00 92.38 97 SER A CA 1
ATOM 779 C C . SER A 1 97 ? -1.673 -9.085 13.342 1.00 92.38 97 SER A C 1
ATOM 781 O O . SER A 1 97 ? -1.557 -7.895 13.630 1.00 92.38 97 SER A O 1
ATOM 783 N N . ASP A 1 98 ? -2.701 -9.561 12.646 1.00 93.94 98 ASP A N 1
ATOM 784 C CA . ASP A 1 98 ? -3.720 -8.687 12.067 1.00 93.94 98 ASP A CA 1
ATOM 785 C C . ASP A 1 98 ? -4.614 -8.075 13.142 1.00 93.94 98 ASP A C 1
ATOM 787 O O . ASP A 1 98 ? -4.886 -6.882 13.080 1.00 93.94 98 ASP A O 1
ATOM 791 N N . ILE A 1 99 ? -4.932 -8.803 14.220 1.00 95.62 99 ILE A N 1
ATOM 792 C CA . ILE A 1 99 ? -5.607 -8.218 15.391 1.00 95.62 99 ILE A CA 1
ATOM 793 C C . ILE A 1 99 ? -4.739 -7.119 16.023 1.00 95.62 99 ILE A C 1
ATOM 795 O O . ILE A 1 99 ? -5.241 -6.051 16.378 1.00 95.62 99 ILE A O 1
ATOM 799 N N . LYS A 1 100 ? -3.418 -7.319 16.116 1.00 94.81 100 LYS A N 1
ATOM 800 C CA . LYS A 1 100 ? -2.492 -6.275 16.599 1.00 94.81 100 LYS A CA 1
ATOM 801 C C . LYS A 1 100 ? -2.455 -5.054 15.673 1.00 94.81 100 LYS A C 1
ATOM 803 O O . LYS A 1 100 ? -2.287 -3.936 16.155 1.00 94.81 100 LYS A O 1
ATOM 808 N N . THR A 1 101 ? -2.608 -5.254 14.366 1.00 94.62 101 THR A N 1
ATOM 809 C CA . THR A 1 101 ? -2.706 -4.165 13.386 1.00 94.62 101 THR A CA 1
ATOM 810 C C . THR A 1 101 ? -4.035 -3.423 13.519 1.00 94.62 101 THR A C 1
ATOM 812 O O . THR A 1 101 ? -4.019 -2.200 13.622 1.00 94.62 101 THR A O 1
ATOM 815 N N . VAL A 1 102 ? -5.167 -4.134 13.588 1.00 94.38 102 VAL A N 1
ATOM 816 C CA . VAL A 1 102 ? -6.493 -3.522 13.764 1.00 94.38 102 VAL A CA 1
ATOM 817 C C . VAL A 1 102 ? -6.546 -2.733 15.066 1.00 94.38 102 VAL A C 1
ATOM 819 O O . VAL A 1 102 ? -6.909 -1.568 15.037 1.00 94.38 102 VAL A O 1
ATOM 822 N N . THR A 1 103 ? -6.139 -3.316 16.196 1.00 94.50 103 THR A N 1
ATOM 823 C CA . THR A 1 103 ? -6.135 -2.607 17.491 1.00 94.50 103 THR A CA 1
ATOM 824 C C . THR A 1 103 ? -5.328 -1.313 17.430 1.00 94.50 103 THR A C 1
ATOM 826 O O . THR A 1 103 ? -5.811 -0.290 17.895 1.00 94.50 103 THR A O 1
ATOM 829 N N . LYS A 1 104 ? -4.156 -1.313 16.779 1.00 93.88 104 LYS A N 1
ATOM 830 C CA . LYS A 1 104 ? -3.367 -0.089 16.579 1.00 93.88 104 LYS A CA 1
ATOM 831 C C . LYS A 1 104 ? -4.086 0.941 15.699 1.00 93.88 104 LYS A C 1
ATOM 833 O O . LYS A 1 104 ? -4.125 2.105 16.067 1.00 93.88 104 LYS A O 1
ATOM 838 N N . ILE A 1 105 ? -4.697 0.513 14.593 1.00 93.00 105 ILE A N 1
ATOM 839 C CA . ILE A 1 105 ? -5.508 1.390 13.731 1.00 93.00 105 ILE A CA 1
ATOM 840 C C . ILE A 1 105 ? -6.658 2.021 14.525 1.00 93.00 105 ILE A C 1
ATOM 842 O O . ILE A 1 105 ? -6.888 3.220 14.414 1.00 93.00 105 ILE A O 1
ATOM 846 N N . VAL A 1 106 ? -7.367 1.234 15.339 1.00 91.75 106 VAL A N 1
ATOM 847 C CA . VAL A 1 106 ? -8.479 1.736 16.157 1.00 91.75 106 VAL A CA 1
ATOM 848 C C . VAL A 1 106 ? -7.986 2.718 17.210 1.00 91.75 106 VAL A C 1
ATOM 850 O O . VAL A 1 106 ? -8.590 3.773 17.343 1.00 91.75 106 VAL A O 1
ATOM 853 N N . THR A 1 107 ? -6.888 2.417 17.910 1.00 91.25 107 THR A N 1
ATOM 854 C CA . THR A 1 107 ? -6.273 3.345 18.871 1.00 91.25 107 THR A CA 1
ATOM 855 C C . THR A 1 107 ? -5.876 4.662 18.201 1.00 91.25 107 THR A C 1
ATOM 857 O O . THR A 1 107 ? -6.248 5.721 18.694 1.00 91.25 107 THR A O 1
ATOM 860 N N . ASP A 1 108 ? -5.209 4.613 17.043 1.00 89.75 108 ASP A N 1
ATOM 861 C CA . ASP A 1 108 ? -4.783 5.812 16.304 1.00 89.75 108 ASP A CA 1
ATOM 862 C C . ASP A 1 108 ? -5.987 6.658 15.827 1.00 89.75 108 ASP A C 1
ATOM 864 O O . ASP A 1 108 ? -5.886 7.877 15.703 1.00 89.75 108 ASP A O 1
ATOM 868 N N . MET A 1 109 ? -7.145 6.032 15.573 1.00 87.25 109 MET A N 1
ATOM 869 C CA . MET A 1 109 ? -8.382 6.713 15.155 1.00 87.25 109 MET A CA 1
ATOM 870 C C . MET A 1 109 ? -9.331 7.048 16.311 1.00 87.25 109 MET A C 1
ATOM 872 O O . MET A 1 109 ? -10.346 7.710 16.093 1.00 87.25 109 MET A O 1
ATOM 876 N N . LEU A 1 110 ? -9.038 6.613 17.534 1.00 86.31 110 LEU A N 1
ATOM 877 C CA . LEU A 1 110 ? -9.962 6.685 18.662 1.00 86.31 110 LEU A CA 1
ATOM 878 C C . LEU A 1 110 ? -10.438 8.114 18.987 1.00 86.31 110 LEU A C 1
ATOM 880 O O . LEU A 1 110 ? -11.646 8.282 19.186 1.00 86.31 110 LEU A O 1
ATOM 884 N N . PRO A 1 111 ? -9.578 9.157 18.951 1.00 80.75 111 PRO A N 1
ATOM 885 C CA . PRO A 1 111 ? -10.031 10.533 19.156 1.00 80.75 111 PRO A CA 1
ATOM 886 C C . PRO A 1 111 ? -11.089 10.962 18.131 1.00 80.75 111 PRO A C 1
ATOM 888 O O . PRO A 1 111 ? -12.050 11.651 18.474 1.00 80.75 111 PRO A O 1
ATOM 891 N N . HIS A 1 112 ? -10.947 10.518 16.878 1.00 78.94 112 HIS A N 1
ATOM 892 C CA . HIS A 1 112 ? -11.903 10.806 15.811 1.00 78.94 112 HIS A CA 1
ATOM 893 C C . HIS A 1 112 ? -13.212 10.027 15.982 1.00 78.94 112 HIS A C 1
ATOM 895 O O . HIS A 1 112 ? -14.283 10.581 15.739 1.00 78.94 112 HIS A O 1
ATOM 901 N N . LEU A 1 113 ? -13.133 8.768 16.423 1.00 80.44 113 LEU A N 1
ATOM 902 C CA . LEU A 1 113 ? -14.291 7.888 16.587 1.00 80.44 113 LEU A CA 1
ATOM 903 C C . LEU A 1 113 ? -15.173 8.265 17.788 1.00 80.44 113 LEU A C 1
ATOM 905 O O . LEU A 1 113 ? -16.393 8.171 17.683 1.00 80.44 113 LEU A O 1
ATOM 909 N N . LEU A 1 114 ? -14.577 8.676 18.915 1.00 76.31 114 LEU A N 1
ATOM 910 C CA . LEU A 1 114 ? -15.314 8.968 20.154 1.00 76.31 114 LEU A CA 1
ATOM 911 C C . LEU A 1 114 ? -15.840 10.397 20.215 1.00 76.31 114 LEU A C 1
ATOM 913 O O . LEU A 1 114 ? -16.987 10.624 20.593 1.00 76.31 114 LEU A O 1
ATOM 917 N N . TYR A 1 115 ? -15.016 11.374 19.844 1.00 70.12 115 TYR A N 1
ATOM 918 C CA . TYR A 1 115 ? -15.384 12.775 20.032 1.00 70.12 115 TYR A CA 1
ATOM 919 C C . TYR A 1 115 ? -16.134 13.360 18.846 1.00 70.12 115 TYR A C 1
ATOM 921 O O . TYR A 1 115 ? -16.493 14.536 18.911 1.00 70.12 115 TYR A O 1
ATOM 929 N N . ASN A 1 116 ? -16.364 12.553 17.793 1.00 60.09 116 ASN A N 1
ATOM 930 C CA . ASN A 1 116 ? -16.989 12.922 16.518 1.00 60.09 116 ASN A CA 1
ATOM 931 C C . ASN A 1 116 ? -16.667 14.376 16.162 1.00 60.09 116 ASN A C 1
ATOM 933 O O . ASN A 1 116 ? -17.562 15.205 15.958 1.00 60.09 116 ASN A O 1
ATOM 937 N N . SER A 1 117 ? -15.385 14.728 16.316 1.00 49.03 117 SER A N 1
ATOM 938 C CA . SER A 1 117 ? -15.079 16.101 16.660 1.00 49.03 117 SER A CA 1
ATOM 939 C C . SER A 1 117 ? -15.404 16.964 15.459 1.00 49.03 117 SER A C 1
ATOM 941 O O . SER A 1 117 ? -14.876 16.802 14.358 1.00 49.03 117 SER A O 1
ATOM 943 N N . GLN A 1 118 ? -16.250 17.956 15.708 1.00 46.25 118 GLN A N 1
ATOM 944 C CA . GLN A 1 118 ? -16.419 19.150 14.889 1.00 46.25 118 GLN A CA 1
ATOM 945 C C . GLN A 1 118 ? -15.101 19.959 14.758 1.00 46.25 118 GLN A C 1
ATOM 947 O O . GLN A 1 118 ? -15.139 21.170 14.571 1.00 46.25 118 GLN A O 1
ATOM 952 N N . SER A 1 119 ? -13.922 19.334 14.870 1.00 41.28 119 SER A N 1
ATOM 953 C CA . SER A 1 119 ? -12.621 19.996 14.978 1.00 41.28 119 SER A CA 1
ATOM 954 C C . SER A 1 119 ? -11.641 19.654 13.863 1.00 41.28 119 SER A C 1
ATOM 956 O O . SER A 1 119 ? -10.465 19.990 13.977 1.00 41.28 119 SER A O 1
ATOM 958 N N . LEU A 1 120 ? -12.095 19.079 12.753 1.00 43.69 120 LEU A N 1
ATOM 959 C CA . LEU A 1 120 ? -11.462 19.435 11.489 1.00 43.69 120 LEU A CA 1
ATOM 960 C C . LEU A 1 120 ? -12.015 20.809 11.155 1.00 43.69 120 LEU A C 1
ATOM 962 O O . LEU A 1 120 ? -13.076 20.942 10.543 1.00 43.69 120 LEU A O 1
ATOM 966 N N . ASN A 1 121 ? -11.354 21.829 11.714 1.00 40.81 121 ASN A N 1
ATOM 967 C CA . ASN A 1 121 ? -11.651 23.231 11.469 1.00 40.81 121 ASN A CA 1
ATOM 968 C C . ASN A 1 121 ? -12.059 23.385 10.001 1.00 40.81 121 ASN A C 1
ATOM 970 O O . ASN A 1 121 ? -11.340 22.906 9.128 1.00 40.81 121 ASN A O 1
ATOM 974 N N . HIS A 1 122 ? -13.135 24.116 9.700 1.00 45.81 122 HIS A N 1
ATOM 975 C CA . HIS A 1 122 ? -13.537 24.473 8.327 1.00 45.81 122 HIS A CA 1
ATOM 976 C C . HIS A 1 122 ? -12.434 25.176 7.488 1.00 45.81 122 HIS A C 1
ATOM 978 O O . HIS A 1 122 ? -12.681 25.602 6.363 1.00 45.81 122 HIS A O 1
ATOM 984 N N . ARG A 1 123 ? -11.215 25.319 8.027 1.00 47.53 123 ARG A N 1
ATOM 985 C CA . ARG A 1 123 ? -10.000 25.772 7.350 1.00 47.53 123 ARG A CA 1
ATOM 986 C C . ARG A 1 123 ? -9.173 24.641 6.727 1.00 47.53 123 ARG A C 1
ATOM 988 O O . ARG A 1 123 ? -8.430 24.920 5.790 1.00 47.53 123 ARG A O 1
ATOM 995 N N . GLU A 1 124 ? -9.271 23.403 7.210 1.00 58.81 124 GLU A N 1
ATOM 996 C CA . GLU A 1 124 ? -8.526 22.268 6.657 1.00 58.81 124 GLU A CA 1
ATOM 997 C C . GLU A 1 124 ? -9.295 21.652 5.481 1.00 58.81 124 GLU A C 1
ATOM 999 O O . GLU A 1 124 ? -10.492 21.382 5.553 1.00 58.81 124 GLU A O 1
ATOM 1004 N N . GLY A 1 125 ? -8.626 21.497 4.337 1.00 69.00 125 GLY A N 1
ATOM 1005 C CA . GLY A 1 125 ? -9.274 21.028 3.112 1.00 69.00 125 GLY A CA 1
ATOM 1006 C C . GLY A 1 125 ? -9.536 19.520 3.116 1.00 69.00 125 GLY A C 1
ATOM 1007 O O . GLY A 1 125 ? -8.697 18.761 3.578 1.00 69.00 125 GLY A O 1
ATOM 1008 N N . GLU A 1 126 ? -10.631 19.074 2.489 1.00 73.38 126 GLU A N 1
ATOM 1009 C CA . GLU A 1 126 ? -11.038 17.655 2.355 1.00 73.38 126 GLU A CA 1
ATOM 1010 C C . GLU A 1 126 ? -9.884 16.691 1.998 1.00 73.38 126 GLU A C 1
ATOM 1012 O O . GLU A 1 126 ? -9.790 15.604 2.555 1.00 73.38 126 GLU A O 1
ATOM 1017 N N . ALA A 1 127 ? -8.968 17.102 1.115 1.00 76.38 127 ALA A N 1
ATOM 1018 C CA . ALA A 1 127 ? -7.809 16.291 0.729 1.00 76.38 127 ALA A CA 1
ATOM 1019 C C . ALA A 1 127 ? -6.847 16.006 1.897 1.00 76.38 127 ALA A C 1
ATOM 1021 O O . ALA A 1 127 ? -6.329 14.901 1.997 1.00 76.38 127 ALA A O 1
ATOM 1022 N N . TYR A 1 128 ? -6.641 16.976 2.791 1.00 81.38 128 TYR A N 1
ATOM 1023 C CA . TYR A 1 128 ? -5.807 16.799 3.981 1.00 81.38 128 TYR A CA 1
ATOM 1024 C C . TYR A 1 128 ? -6.408 15.741 4.914 1.00 81.38 128 TYR A C 1
ATOM 1026 O O . TYR A 1 128 ? -5.702 14.856 5.377 1.00 81.38 128 TYR A O 1
ATOM 1034 N N . LEU A 1 129 ? -7.732 15.757 5.088 1.00 78.94 129 LEU A N 1
ATOM 1035 C CA . LEU A 1 129 ? -8.451 14.784 5.918 1.00 78.94 129 LEU A CA 1
ATOM 1036 C C . LEU A 1 129 ? -8.309 13.360 5.386 1.00 78.94 129 LEU A C 1
ATOM 1038 O O . LEU A 1 129 ? -8.100 12.417 6.143 1.00 78.94 129 LEU A O 1
ATOM 1042 N N . ILE A 1 130 ? -8.413 13.216 4.062 1.00 80.81 130 ILE A N 1
ATOM 1043 C CA . ILE A 1 130 ? -8.205 11.936 3.385 1.00 80.81 130 ILE A CA 1
ATOM 1044 C C . ILE A 1 130 ? -6.761 11.464 3.590 1.00 80.81 130 ILE A C 1
ATOM 1046 O O . ILE A 1 130 ? -6.550 10.291 3.883 1.00 80.81 130 ILE A O 1
ATOM 1050 N N . ILE A 1 131 ? -5.780 12.364 3.473 1.00 85.88 131 ILE A N 1
ATOM 1051 C CA . ILE A 1 131 ? -4.362 12.051 3.692 1.00 85.88 131 ILE A CA 1
ATOM 1052 C C . ILE A 1 131 ? -4.118 11.576 5.127 1.00 85.88 131 ILE A C 1
ATOM 1054 O O . ILE A 1 131 ? -3.515 10.521 5.307 1.00 85.88 131 ILE A O 1
ATOM 1058 N N . GLU A 1 132 ? -4.606 12.296 6.139 1.00 85.19 132 GLU A N 1
ATOM 1059 C CA . GLU A 1 132 ? -4.433 11.907 7.546 1.00 85.19 132 GLU A CA 1
ATOM 1060 C C . GLU A 1 132 ? -5.049 10.535 7.836 1.00 85.19 132 GLU A C 1
ATOM 1062 O O . GLU A 1 132 ? -4.425 9.687 8.474 1.00 85.19 132 GLU A O 1
ATOM 1067 N N . LEU A 1 133 ? -6.223 10.258 7.270 1.00 85.44 133 LEU A N 1
ATOM 1068 C CA . LEU A 1 133 ? -6.851 8.951 7.401 1.00 85.44 133 LEU A CA 1
ATOM 1069 C C . LEU A 1 133 ? -6.035 7.850 6.704 1.00 85.44 133 LEU A C 1
ATOM 1071 O O . LEU A 1 133 ? -5.780 6.798 7.290 1.00 85.44 133 LEU A O 1
ATOM 1075 N N . LEU A 1 134 ? -5.571 8.088 5.473 1.00 88.69 134 LEU A N 1
ATOM 1076 C CA . LEU A 1 134 ? -4.731 7.140 4.733 1.00 88.69 134 LEU A CA 1
ATOM 1077 C C . LEU A 1 134 ? -3.392 6.871 5.431 1.00 88.69 134 LEU A C 1
ATOM 1079 O O . LEU A 1 134 ? -2.925 5.731 5.405 1.00 88.69 134 LEU A O 1
ATOM 1083 N N . LYS A 1 135 ? -2.793 7.870 6.095 1.00 89.56 135 LYS A N 1
ATOM 1084 C CA . LYS A 1 135 ? -1.554 7.702 6.871 1.00 89.56 135 LYS A CA 1
ATOM 1085 C C . LYS A 1 135 ? -1.695 6.622 7.936 1.00 89.56 135 LYS A C 1
ATOM 1087 O O . LYS A 1 135 ? -0.785 5.800 8.059 1.00 89.56 135 LYS A O 1
ATOM 1092 N N . VAL A 1 136 ? -2.821 6.569 8.652 1.00 90.44 136 VAL A N 1
ATOM 1093 C CA . VAL A 1 136 ? -3.077 5.531 9.666 1.00 90.44 136 VAL A CA 1
ATOM 1094 C C . VAL A 1 136 ? -3.041 4.138 9.034 1.00 90.44 136 VAL A C 1
ATOM 1096 O O . VAL A 1 136 ? -2.331 3.249 9.512 1.00 90.44 136 VAL A O 1
ATOM 1099 N N . PHE A 1 137 ? -3.746 3.950 7.918 1.00 91.06 137 PHE A N 1
ATOM 1100 C CA . PHE A 1 137 ? -3.798 2.661 7.227 1.00 91.06 137 PHE A CA 1
ATOM 1101 C C . PHE A 1 137 ? -2.452 2.264 6.622 1.00 91.06 137 PHE A C 1
ATOM 1103 O O . PHE A 1 137 ? -1.992 1.144 6.835 1.00 91.06 137 PHE A O 1
ATOM 1110 N N . PHE A 1 138 ? -1.780 3.157 5.896 1.00 91.25 138 PHE A N 1
ATOM 1111 C CA . PHE A 1 138 ? -0.508 2.821 5.251 1.00 91.25 138 PHE A CA 1
ATOM 1112 C C . PHE A 1 138 ? 0.597 2.568 6.264 1.00 91.25 138 PHE A C 1
ATOM 1114 O O . PHE A 1 138 ? 1.370 1.625 6.094 1.00 91.25 138 PHE A O 1
ATOM 1121 N N . THR A 1 139 ? 0.638 3.329 7.357 1.00 90.06 139 THR A N 1
ATOM 1122 C CA . THR A 1 139 ? 1.625 3.111 8.417 1.00 90.06 139 THR A CA 1
ATOM 1123 C C . THR A 1 139 ? 1.453 1.728 9.044 1.00 90.06 139 THR A C 1
ATOM 1125 O O . THR A 1 139 ? 2.419 0.970 9.178 1.00 90.06 139 THR A O 1
ATOM 1128 N N . ASN A 1 140 ? 0.220 1.359 9.394 1.00 91.56 140 ASN A N 1
ATOM 1129 C CA . ASN A 1 140 ? -0.060 0.140 10.153 1.00 91.56 140 ASN A CA 1
ATOM 1130 C C . ASN A 1 140 ? -0.162 -1.131 9.292 1.00 91.56 140 ASN A C 1
ATOM 1132 O O . ASN A 1 140 ? 0.214 -2.211 9.756 1.00 91.56 140 ASN A O 1
ATOM 1136 N N . CYS A 1 141 ? -0.621 -1.020 8.044 1.00 90.88 141 CYS A N 1
ATOM 1137 C CA . CYS A 1 141 ? -0.786 -2.164 7.143 1.00 90.88 141 CYS A CA 1
ATOM 1138 C C . CYS A 1 141 ? 0.414 -2.387 6.213 1.00 90.88 141 CYS A C 1
ATOM 1140 O O . CYS A 1 141 ? 0.715 -3.535 5.886 1.00 90.88 141 CYS A O 1
ATOM 1142 N N . LEU A 1 142 ? 1.094 -1.317 5.781 1.00 90.00 142 LEU A N 1
ATOM 1143 C CA . LEU A 1 142 ? 2.148 -1.388 4.763 1.00 90.00 142 LEU A CA 1
ATOM 1144 C C . LEU A 1 142 ? 3.529 -1.100 5.363 1.00 90.00 142 LEU A C 1
ATOM 1146 O O . LEU A 1 142 ? 4.326 -2.020 5.530 1.00 90.00 142 LEU A O 1
ATOM 1150 N N . VAL A 1 143 ? 3.801 0.153 5.737 1.00 85.12 143 VAL A N 1
ATOM 1151 C CA . VAL A 1 143 ? 5.140 0.639 6.121 1.00 85.12 143 VAL A CA 1
ATOM 1152 C C . VAL A 1 143 ? 5.724 -0.157 7.287 1.00 85.12 143 VAL A C 1
ATOM 1154 O O . VAL A 1 143 ? 6.814 -0.706 7.174 1.00 85.12 143 VAL A O 1
ATOM 1157 N N . SER A 1 144 ? 4.988 -0.297 8.394 1.00 83.69 144 SER A N 1
ATOM 1158 C CA . SER A 1 144 ? 5.477 -1.011 9.588 1.00 83.69 144 SER A CA 1
ATOM 1159 C C . SER A 1 144 ? 5.732 -2.507 9.372 1.00 83.69 144 SER A C 1
ATOM 1161 O O . SER A 1 144 ? 6.293 -3.170 10.244 1.00 83.69 144 SER A O 1
ATOM 1163 N N . LYS A 1 145 ? 5.303 -3.058 8.233 1.00 83.50 145 LYS A N 1
ATOM 1164 C CA . LYS A 1 145 ? 5.407 -4.481 7.904 1.00 83.50 145 LYS A CA 1
ATOM 1165 C C . LYS A 1 145 ? 6.391 -4.762 6.762 1.00 83.50 145 LYS A C 1
ATOM 1167 O O . LYS A 1 145 ? 6.555 -5.931 6.413 1.00 83.50 145 LYS A O 1
ATOM 1172 N N . LEU A 1 146 ? 7.005 -3.733 6.174 1.00 86.81 146 LEU A N 1
ATOM 1173 C CA . LEU A 1 146 ? 7.929 -3.834 5.043 1.00 86.81 146 LEU A CA 1
ATOM 1174 C C . LEU A 1 146 ? 9.298 -3.274 5.441 1.00 86.81 146 LEU A C 1
ATOM 1176 O O . LEU A 1 146 ? 9.485 -2.066 5.558 1.00 86.81 146 LEU A O 1
ATOM 1180 N N . ILE A 1 147 ? 10.262 -4.169 5.665 1.00 86.75 147 ILE A N 1
ATOM 1181 C CA . ILE A 1 147 ? 11.623 -3.801 6.078 1.00 86.75 147 ILE A CA 1
ATOM 1182 C C . ILE A 1 147 ? 12.331 -3.066 4.934 1.00 86.75 147 ILE A C 1
ATOM 1184 O O . ILE A 1 147 ? 12.239 -3.478 3.782 1.00 86.75 147 ILE A O 1
ATOM 1188 N N . GLY A 1 148 ? 13.046 -1.984 5.260 1.00 86.44 148 GLY A N 1
ATOM 1189 C CA . GLY A 1 148 ? 13.829 -1.203 4.292 1.00 86.44 148 GLY A CA 1
ATOM 1190 C C . GLY A 1 148 ? 13.006 -0.254 3.416 1.00 86.44 148 GLY A C 1
ATOM 1191 O O . GLY A 1 148 ? 13.577 0.477 2.610 1.00 86.44 148 GLY A O 1
ATOM 1192 N N . MET A 1 149 ? 11.682 -0.232 3.589 1.00 91.06 149 MET A N 1
ATOM 1193 C CA . MET A 1 149 ? 10.795 0.651 2.845 1.00 91.06 149 MET A CA 1
ATOM 1194 C C . MET A 1 149 ? 10.859 2.081 3.380 1.00 91.06 149 MET A C 1
ATOM 1196 O O . MET A 1 149 ? 10.686 2.322 4.576 1.00 91.06 149 MET A O 1
ATOM 1200 N N . LYS A 1 150 ? 11.050 3.034 2.473 1.00 93.25 150 LYS A N 1
ATOM 1201 C CA . LYS A 1 150 ? 10.924 4.469 2.722 1.00 93.25 150 LYS A CA 1
ATOM 1202 C C . LYS A 1 150 ? 9.619 4.965 2.110 1.00 93.25 150 LYS A C 1
ATOM 1204 O O . LYS A 1 150 ? 9.038 4.323 1.233 1.00 93.25 150 LYS A O 1
ATOM 1209 N N . TYR A 1 151 ? 9.134 6.096 2.594 1.00 94.00 151 TYR A N 1
ATOM 1210 C CA . TYR A 1 151 ? 7.946 6.734 2.051 1.00 94.00 151 TYR A CA 1
ATOM 1211 C C . TYR A 1 151 ? 8.040 8.242 2.203 1.00 94.00 151 TYR A C 1
ATOM 1213 O O . TYR A 1 151 ? 8.753 8.735 3.078 1.00 94.00 151 TYR A O 1
ATOM 1221 N N . ASP A 1 152 ? 7.302 8.956 1.365 1.00 92.56 152 ASP A N 1
ATOM 1222 C CA . ASP A 1 152 ? 7.224 10.407 1.430 1.00 92.56 152 ASP A CA 1
ATOM 1223 C C . ASP A 1 152 ? 5.840 10.903 0.987 1.00 92.56 152 ASP A C 1
ATOM 1225 O O . ASP A 1 152 ? 5.150 10.239 0.208 1.00 92.56 152 ASP A O 1
ATOM 1229 N N . TRP A 1 153 ? 5.432 12.055 1.518 1.00 90.50 153 TRP A N 1
ATOM 1230 C CA . TRP A 1 153 ? 4.159 12.716 1.244 1.00 90.50 153 TRP A CA 1
ATOM 1231 C C . TRP A 1 153 ? 4.412 14.096 0.642 1.00 90.50 153 TRP A C 1
ATOM 1233 O O . TRP A 1 153 ? 5.062 14.928 1.266 1.00 90.50 153 TRP A O 1
ATOM 1243 N N . LEU A 1 154 ? 3.817 14.376 -0.518 1.00 85.94 154 LEU A N 1
ATOM 1244 C CA . LEU A 1 154 ? 3.755 15.690 -1.182 1.00 85.94 154 LEU A CA 1
ATOM 1245 C C . LEU A 1 154 ? 5.103 16.319 -1.602 1.00 85.94 154 LEU A C 1
ATOM 1247 O O . LEU A 1 154 ? 5.094 17.264 -2.390 1.00 85.94 154 LEU A O 1
ATOM 1251 N N . THR A 1 155 ? 6.245 15.832 -1.110 1.00 85.38 155 THR A N 1
ATOM 1252 C CA . THR A 1 155 ? 7.581 16.398 -1.378 1.00 85.38 155 THR A CA 1
ATOM 1253 C C . THR A 1 155 ? 8.451 15.551 -2.300 1.00 85.38 155 THR A C 1
ATOM 1255 O O . THR A 1 155 ? 9.533 15.988 -2.695 1.00 85.38 155 THR A O 1
ATOM 1258 N N . TYR A 1 156 ? 7.987 14.365 -2.691 1.00 88.75 156 TYR A N 1
ATOM 1259 C CA . TYR A 1 156 ? 8.795 13.449 -3.481 1.00 88.75 156 TYR A CA 1
ATOM 1260 C C . TYR A 1 156 ? 8.868 13.846 -4.953 1.00 88.75 156 TYR A C 1
ATOM 1262 O O . TYR A 1 156 ? 7.848 13.943 -5.634 1.00 88.75 156 TYR A O 1
ATOM 1270 N N . HIS A 1 157 ? 10.084 13.978 -5.477 1.00 88.56 157 HIS A N 1
ATOM 1271 C CA . HIS A 1 157 ? 10.327 14.211 -6.896 1.00 88.56 157 HIS A CA 1
ATOM 1272 C C . HIS A 1 157 ? 10.586 12.89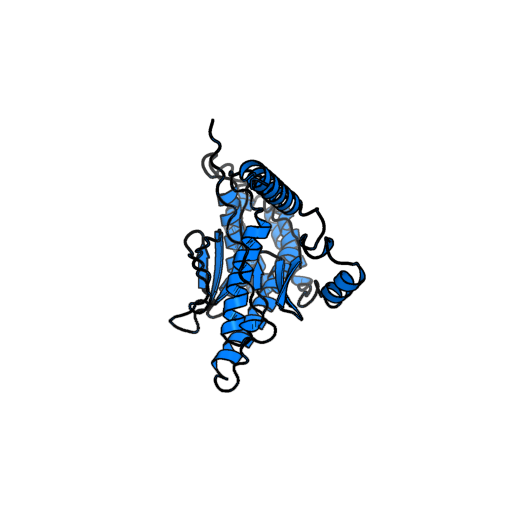0 -7.621 1.00 88.56 157 HIS A C 1
ATOM 1274 O O . HIS A 1 157 ? 11.695 12.359 -7.594 1.00 88.56 157 HIS A O 1
ATOM 1280 N N . LEU A 1 158 ? 9.572 12.382 -8.325 1.00 88.38 158 LEU A N 1
ATOM 1281 C CA . LEU A 1 158 ? 9.726 11.208 -9.174 1.00 88.38 158 LEU A CA 1
ATOM 1282 C C . LEU A 1 158 ? 10.539 11.570 -10.417 1.00 88.38 158 LEU A C 1
ATOM 1284 O O . LEU A 1 158 ? 10.106 12.373 -11.250 1.00 88.38 158 LEU A O 1
ATOM 1288 N N . LEU A 1 159 ? 11.708 10.944 -10.539 1.00 87.75 159 LEU A N 1
ATOM 1289 C CA . LEU A 1 159 ? 12.618 11.091 -11.670 1.00 87.75 159 LEU A CA 1
ATOM 1290 C C . LEU A 1 159 ? 12.688 9.788 -12.473 1.00 87.75 159 LEU A C 1
ATOM 1292 O O . LEU A 1 159 ? 12.739 8.718 -11.866 1.00 87.75 159 LEU A O 1
ATOM 1296 N N . PRO A 1 160 ? 12.721 9.843 -13.813 1.00 85.06 160 PRO A N 1
ATOM 1297 C CA . PRO A 1 160 ? 13.002 8.680 -14.649 1.00 85.06 160 PRO A CA 1
ATOM 1298 C C . PRO A 1 160 ? 14.390 8.081 -14.404 1.00 85.06 160 PRO A C 1
ATOM 1300 O O . PRO A 1 160 ? 15.268 8.716 -13.824 1.00 85.06 160 PRO A O 1
ATOM 1303 N N . HIS A 1 161 ? 14.590 6.840 -14.856 1.00 82.50 161 HIS A N 1
ATOM 1304 C CA . HIS A 1 161 ? 15.917 6.223 -14.863 1.00 82.50 161 HIS A CA 1
ATOM 1305 C C . HIS A 1 161 ? 16.909 7.100 -15.662 1.00 82.50 161 HIS A C 1
ATOM 1307 O O . HIS A 1 161 ? 16.512 7.595 -16.718 1.00 82.50 161 HIS A O 1
ATOM 1313 N N . PRO A 1 162 ? 18.184 7.258 -15.246 1.00 79.81 162 PRO A N 1
ATOM 1314 C CA . PRO A 1 162 ? 19.146 8.133 -15.934 1.00 79.81 162 PRO A CA 1
ATOM 1315 C C . PRO A 1 162 ? 19.339 7.821 -17.425 1.00 79.81 162 PRO A C 1
ATOM 1317 O O . PRO A 1 162 ? 19.560 8.720 -18.229 1.00 79.81 162 PRO A O 1
ATOM 1320 N N . ASN A 1 163 ? 19.211 6.546 -17.801 1.00 75.44 163 ASN A N 1
ATOM 1321 C CA . ASN A 1 163 ? 19.331 6.095 -19.194 1.00 75.44 163 ASN A CA 1
ATOM 1322 C C . ASN A 1 163 ? 18.032 6.248 -20.008 1.00 75.44 163 ASN A C 1
ATOM 1324 O O . ASN A 1 163 ? 18.002 5.905 -21.187 1.00 75.44 163 ASN A O 1
ATOM 1328 N N . HIS A 1 164 ? 16.942 6.717 -19.399 1.00 74.69 164 HIS A N 1
ATOM 1329 C CA . HIS A 1 164 ? 15.676 6.922 -20.091 1.00 74.69 164 HIS A CA 1
ATOM 1330 C C . HIS A 1 164 ? 15.620 8.350 -20.669 1.00 74.69 164 HIS A C 1
ATOM 1332 O O . HIS A 1 164 ? 15.876 9.309 -19.946 1.00 74.69 164 HIS A O 1
ATOM 1338 N N . PRO A 1 165 ? 15.212 8.551 -21.937 1.00 67.19 165 PRO A N 1
ATOM 1339 C CA . PRO A 1 165 ? 15.275 9.853 -22.623 1.00 67.19 165 PRO A CA 1
ATOM 1340 C C . PRO A 1 165 ? 14.285 10.916 -22.102 1.00 67.19 165 PRO A C 1
ATOM 1342 O O . PRO A 1 165 ? 14.184 12.009 -22.657 1.00 67.19 165 PRO A O 1
ATOM 1345 N N . MET A 1 166 ? 13.505 10.602 -21.068 1.00 68.00 166 MET A N 1
ATOM 1346 C CA . MET A 1 166 ? 12.459 11.471 -20.533 1.00 68.00 166 MET A CA 1
ATOM 1347 C C . MET A 1 166 ? 13.000 12.242 -19.331 1.00 68.00 166 MET A C 1
ATOM 1349 O O . MET A 1 166 ? 13.390 11.630 -18.348 1.00 68.00 166 MET A O 1
ATOM 1353 N N . ASN A 1 167 ? 12.943 13.574 -19.382 1.00 64.44 167 ASN A N 1
ATOM 1354 C CA . ASN A 1 167 ? 13.374 14.467 -18.294 1.00 64.44 167 ASN A CA 1
ATOM 1355 C C . ASN A 1 167 ? 12.190 15.086 -17.532 1.00 64.44 167 ASN A C 1
ATOM 1357 O O . ASN A 1 167 ? 12.260 16.223 -17.069 1.00 64.44 167 ASN A O 1
ATOM 1361 N N . GLN A 1 168 ? 11.063 14.378 -17.441 1.00 67.00 168 GLN A N 1
ATOM 1362 C CA . GLN A 1 168 ? 9.893 14.900 -16.744 1.00 67.00 168 GLN A CA 1
ATOM 1363 C C . GLN A 1 168 ? 9.916 14.492 -15.273 1.00 67.00 168 GLN A C 1
ATOM 1365 O O . GLN A 1 168 ? 9.888 13.306 -14.957 1.00 67.00 168 GLN A O 1
ATOM 1370 N N . THR A 1 169 ? 9.890 15.486 -14.390 1.00 76.88 169 THR A N 1
ATOM 1371 C CA . THR A 1 169 ? 9.650 15.285 -12.961 1.00 76.88 169 THR A CA 1
ATOM 1372 C C . THR A 1 169 ? 8.151 15.237 -12.686 1.00 76.88 169 THR A C 1
ATOM 1374 O O . THR A 1 169 ? 7.401 16.093 -13.167 1.00 76.88 169 THR A O 1
ATOM 1377 N N . VAL A 1 170 ? 7.716 14.248 -11.907 1.00 83.19 170 VAL A N 1
ATOM 1378 C CA . VAL A 1 170 ? 6.330 14.134 -11.432 1.00 83.19 170 VAL A CA 1
ATOM 1379 C C . VAL A 1 170 ? 6.308 14.204 -9.905 1.00 83.19 170 VAL A C 1
ATOM 1381 O O . VAL A 1 170 ? 7.266 13.804 -9.250 1.00 83.19 170 VAL A O 1
ATOM 1384 N N . LEU A 1 171 ? 5.233 14.760 -9.350 1.00 86.00 171 LEU A N 1
ATOM 1385 C CA . LEU A 1 171 ? 5.015 14.917 -7.913 1.00 86.00 171 LEU A CA 1
ATOM 1386 C C . LEU A 1 171 ? 3.775 14.097 -7.517 1.00 86.00 171 LEU A C 1
ATOM 1388 O O . LEU A 1 171 ? 2.654 14.579 -7.742 1.00 86.00 171 LEU A O 1
ATOM 1392 N N . PRO A 1 172 ? 3.953 12.861 -7.018 1.00 88.44 172 PRO A N 1
ATOM 1393 C CA . PRO A 1 172 ? 2.869 12.093 -6.418 1.00 88.44 172 PRO A CA 1
ATOM 1394 C C . PRO A 1 172 ? 2.512 12.647 -5.030 1.00 88.44 172 PRO A C 1
ATOM 1396 O O . PRO A 1 172 ? 3.378 13.169 -4.323 1.00 88.44 172 PRO A O 1
ATOM 1399 N N . ASP A 1 173 ? 1.252 12.493 -4.609 1.00 88.44 173 ASP A N 1
ATOM 1400 C CA . ASP A 1 173 ? 0.846 12.910 -3.259 1.00 88.44 173 ASP A CA 1
ATOM 1401 C C . ASP A 1 173 ? 1.452 12.008 -2.175 1.00 88.44 173 ASP A C 1
ATOM 1403 O O . ASP A 1 173 ? 1.774 12.477 -1.083 1.00 88.44 173 ASP A O 1
ATOM 1407 N N . PHE A 1 174 ? 1.643 10.725 -2.487 1.00 91.62 174 PHE A N 1
ATOM 1408 C CA . PHE A 1 174 ? 2.384 9.780 -1.661 1.00 91.62 174 PHE A CA 1
ATOM 1409 C C . PHE A 1 174 ? 3.092 8.730 -2.503 1.00 91.62 174 PHE A C 1
ATOM 1411 O O . PHE A 1 174 ? 2.558 8.245 -3.506 1.00 91.62 174 PHE A O 1
ATOM 1418 N N . VAL A 1 175 ? 4.277 8.341 -2.041 1.00 94.38 175 VAL A N 1
ATOM 1419 C CA . VAL A 1 175 ? 5.070 7.273 -2.639 1.00 94.38 175 VAL A CA 1
ATOM 1420 C C . VAL A 1 175 ? 5.673 6.371 -1.565 1.00 94.38 175 VAL A C 1
ATOM 1422 O O . VAL A 1 175 ? 6.075 6.844 -0.502 1.00 94.38 175 VAL A O 1
ATOM 1425 N N . MET A 1 176 ? 5.777 5.074 -1.856 1.00 95.19 176 MET A N 1
ATOM 1426 C CA . MET A 1 176 ? 6.654 4.150 -1.130 1.00 95.19 176 MET A CA 1
ATOM 1427 C C . MET A 1 176 ? 7.732 3.629 -2.070 1.00 95.19 176 MET A C 1
ATOM 1429 O O . MET A 1 176 ? 7.436 3.255 -3.208 1.00 95.19 176 MET A O 1
ATOM 1433 N N . PHE A 1 177 ? 8.971 3.598 -1.593 1.00 95.44 177 PHE A N 1
ATOM 1434 C CA . PHE A 1 177 ? 10.136 3.242 -2.392 1.00 95.44 177 PHE A CA 1
ATOM 1435 C C . PHE A 1 177 ? 11.229 2.581 -1.555 1.00 95.44 177 PHE A C 1
ATOM 1437 O O . PHE A 1 177 ? 11.292 2.724 -0.333 1.00 95.44 177 PHE A O 1
ATOM 1444 N N . VAL A 1 178 ? 12.123 1.877 -2.239 1.00 94.75 178 VAL A N 1
ATOM 1445 C CA . VAL A 1 178 ? 13.347 1.317 -1.662 1.00 94.75 178 VAL A CA 1
ATOM 1446 C C . VAL A 1 178 ? 14.565 1.928 -2.336 1.00 94.75 178 VAL A C 1
ATOM 1448 O O . VAL A 1 178 ? 14.521 2.333 -3.497 1.00 94.75 178 VAL A O 1
ATOM 1451 N N . GLU A 1 179 ? 15.666 1.993 -1.598 1.00 92.81 179 GLU A N 1
ATOM 1452 C CA . GLU A 1 179 ? 16.936 2.547 -2.073 1.00 92.81 179 GLU A CA 1
ATOM 1453 C C . GLU A 1 179 ? 18.061 1.530 -1.817 1.00 92.81 179 GLU A C 1
ATOM 1455 O O . GLU A 1 179 ? 18.901 1.733 -0.941 1.00 92.81 179 GLU A O 1
ATOM 1460 N N . PRO A 1 180 ? 18.043 0.376 -2.512 1.00 88.38 180 PRO A N 1
ATOM 1461 C CA . PRO A 1 180 ? 19.093 -0.629 -2.385 1.00 88.38 180 PRO A CA 1
ATOM 1462 C C . PRO A 1 180 ? 20.410 -0.172 -3.032 1.00 88.38 180 PRO A C 1
ATOM 1464 O O . PRO A 1 180 ? 21.467 -0.698 -2.701 1.00 88.38 180 PRO A O 1
ATOM 1467 N N . LEU A 1 181 ? 20.348 0.815 -3.934 1.00 81.75 181 LEU A N 1
ATOM 1468 C CA . LEU A 1 181 ? 21.484 1.410 -4.630 1.00 81.75 181 LEU A CA 1
ATOM 1469 C C . LEU A 1 181 ? 21.512 2.913 -4.339 1.00 81.75 181 LEU A C 1
ATOM 1471 O O . LEU A 1 181 ? 20.505 3.588 -4.533 1.00 81.75 181 LEU A O 1
ATOM 1475 N N . SER A 1 182 ? 22.671 3.460 -3.966 1.00 77.00 182 SER A N 1
ATOM 1476 C CA . SER A 1 182 ? 22.818 4.871 -3.556 1.00 77.00 182 SER A CA 1
ATOM 1477 C C . SER A 1 182 ? 22.449 5.910 -4.626 1.00 77.00 182 SER A C 1
ATOM 1479 O O . SER A 1 182 ? 22.403 7.099 -4.333 1.00 77.00 182 SER A O 1
ATOM 1481 N N . ALA A 1 183 ? 22.256 5.490 -5.879 1.00 79.81 183 ALA A N 1
ATOM 1482 C CA . ALA A 1 183 ? 21.966 6.372 -7.008 1.00 79.81 183 ALA A CA 1
ATOM 1483 C C . ALA A 1 183 ? 20.527 6.255 -7.537 1.00 79.81 183 ALA A C 1
ATOM 1485 O O . ALA A 1 183 ? 20.100 7.114 -8.307 1.00 79.81 183 ALA A O 1
ATOM 1486 N N . ILE A 1 184 ? 19.790 5.192 -7.185 1.00 85.12 184 ILE A N 1
ATOM 1487 C CA . ILE A 1 184 ? 18.484 4.896 -7.784 1.00 85.12 184 ILE A CA 1
ATOM 1488 C C . ILE A 1 184 ? 17.489 4.507 -6.695 1.00 85.12 184 ILE A C 1
ATOM 1490 O O . ILE A 1 184 ? 17.630 3.489 -6.019 1.00 85.12 184 ILE A O 1
ATOM 1494 N N . MET A 1 185 ? 16.432 5.310 -6.593 1.00 92.81 185 MET A N 1
ATOM 1495 C CA . MET A 1 185 ? 15.236 4.983 -5.825 1.00 92.81 185 MET A CA 1
ATOM 1496 C C . MET A 1 185 ? 14.278 4.186 -6.710 1.00 92.81 185 MET A C 1
ATOM 1498 O O . MET A 1 185 ? 13.979 4.611 -7.832 1.00 92.81 185 MET A O 1
ATOM 1502 N N . PHE A 1 186 ? 13.801 3.052 -6.199 1.00 94.81 186 PHE A N 1
ATOM 1503 C CA . PHE A 1 186 ? 12.816 2.196 -6.855 1.00 94.81 186 PHE A CA 1
ATOM 1504 C C . PHE A 1 186 ? 11.466 2.359 -6.166 1.00 94.81 186 PHE A C 1
ATOM 1506 O O . PHE A 1 186 ? 11.255 1.865 -5.057 1.00 94.81 186 PHE A O 1
ATOM 1513 N N . GLU A 1 187 ? 10.557 3.078 -6.818 1.00 96.50 187 GLU A N 1
ATOM 1514 C CA . GLU A 1 187 ? 9.202 3.305 -6.329 1.00 96.50 187 GLU A CA 1
ATOM 1515 C C . GLU A 1 187 ? 8.301 2.091 -6.585 1.00 96.50 187 GLU A C 1
ATOM 1517 O O . GLU A 1 187 ? 8.346 1.475 -7.647 1.00 96.50 187 GLU A O 1
ATOM 1522 N N . LEU A 1 188 ? 7.471 1.743 -5.602 1.00 96.38 188 LEU A N 1
ATOM 1523 C CA . LEU A 1 188 ? 6.674 0.511 -5.604 1.00 96.38 188 LEU A CA 1
ATOM 1524 C C . LEU A 1 188 ? 5.191 0.749 -5.303 1.00 96.38 188 LEU A C 1
ATOM 1526 O O . LEU A 1 188 ? 4.353 -0.065 -5.698 1.00 96.38 188 LEU A O 1
ATOM 1530 N N . LEU A 1 189 ? 4.857 1.860 -4.637 1.00 95.88 189 LEU A N 1
ATOM 1531 C CA . LEU A 1 189 ? 3.479 2.291 -4.412 1.00 95.88 189 LEU A CA 1
ATOM 1532 C C . LEU A 1 189 ? 3.321 3.786 -4.674 1.00 95.88 189 LEU A C 1
ATOM 1534 O O . LEU A 1 189 ? 4.106 4.573 -4.156 1.00 95.88 189 LEU A O 1
ATOM 1538 N N . PHE A 1 190 ? 2.255 4.159 -5.377 1.00 94.06 190 PHE A N 1
ATOM 1539 C CA . PHE A 1 190 ? 1.820 5.543 -5.576 1.00 94.06 190 PHE A CA 1
ATOM 1540 C C . PHE A 1 190 ? 0.408 5.771 -5.045 1.00 94.06 190 PHE A C 1
ATOM 1542 O O . PHE A 1 190 ? -0.443 4.880 -5.100 1.00 94.06 190 PHE A O 1
ATOM 1549 N N . VAL A 1 191 ? 0.123 6.976 -4.560 1.00 90.38 191 VAL A N 1
ATOM 1550 C CA . VAL A 1 191 ? -1.241 7.398 -4.228 1.00 90.38 191 VAL A CA 1
ATOM 1551 C C . VAL A 1 191 ? -1.424 8.853 -4.634 1.00 90.38 191 VAL A C 1
ATOM 1553 O O . VAL A 1 191 ? -0.604 9.703 -4.303 1.00 90.38 191 VAL A O 1
ATOM 1556 N N . GLU A 1 192 ? -2.526 9.116 -5.331 1.00 87.25 192 GLU A N 1
ATOM 1557 C CA . GLU A 1 192 ? -2.987 10.452 -5.704 1.00 87.25 192 GLU A CA 1
ATOM 1558 C C . GLU A 1 192 ? -4.331 10.704 -5.006 1.00 87.25 192 GLU A C 1
ATOM 1560 O O . GLU A 1 192 ? -5.275 9.920 -5.140 1.00 87.25 192 GLU A O 1
ATOM 1565 N N . VAL A 1 193 ? -4.432 11.801 -4.260 1.00 83.88 193 VAL A N 1
ATOM 1566 C CA . VAL A 1 193 ? -5.608 12.180 -3.477 1.00 83.88 193 VAL A CA 1
ATOM 1567 C C . VAL A 1 193 ? -6.348 13.316 -4.176 1.00 83.88 193 VAL A C 1
ATOM 1569 O O . VAL A 1 193 ? -5.806 14.379 -4.474 1.00 83.88 193 VAL A O 1
ATOM 1572 N N . LYS A 1 194 ? -7.650 13.123 -4.413 1.00 77.88 194 LYS A N 1
ATOM 1573 C CA . LYS A 1 194 ? -8.510 14.128 -5.055 1.00 77.88 194 LYS A CA 1
ATOM 1574 C C . LYS A 1 194 ? -9.741 14.425 -4.216 1.00 77.88 194 LYS A C 1
ATOM 1576 O O . LYS A 1 194 ? -10.356 13.531 -3.641 1.00 77.88 194 LYS A O 1
ATOM 1581 N N . ARG A 1 195 ? -10.126 15.703 -4.203 1.00 71.56 195 ARG A N 1
ATOM 1582 C CA . ARG A 1 195 ? -11.388 16.172 -3.613 1.00 71.56 195 ARG A CA 1
ATOM 1583 C C . ARG A 1 195 ? -12.569 15.778 -4.486 1.00 71.56 195 ARG A C 1
ATOM 1585 O O . ARG A 1 195 ? -12.457 15.738 -5.717 1.00 71.56 195 ARG A O 1
ATOM 1592 N N . ARG A 1 196 ? -13.731 15.566 -3.870 1.00 63.38 196 ARG A N 1
ATOM 1593 C CA . ARG A 1 196 ? -14.951 15.247 -4.613 1.00 63.38 196 ARG A CA 1
ATOM 1594 C C . ARG A 1 1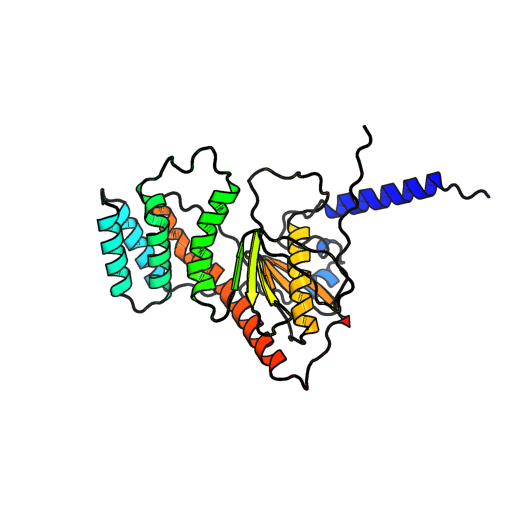96 ? -15.367 16.446 -5.475 1.00 63.38 196 ARG A C 1
ATOM 1596 O O . ARG A 1 196 ? -15.508 17.560 -4.989 1.00 63.38 196 ARG A O 1
ATOM 1603 N N . GLY A 1 197 ? -15.586 16.217 -6.771 1.00 55.34 197 GLY A N 1
ATOM 1604 C CA . GLY A 1 197 ? -16.141 17.225 -7.690 1.00 55.34 197 GLY A CA 1
ATOM 1605 C C . GLY A 1 197 ? -15.132 18.136 -8.403 1.00 55.34 197 GLY A C 1
ATOM 1606 O O . GLY A 1 197 ? -15.532 18.843 -9.325 1.00 55.34 197 GLY A O 1
ATOM 1607 N N . ASN A 1 198 ? -13.835 18.080 -8.084 1.00 51.53 198 ASN A N 1
ATOM 1608 C CA . ASN A 1 198 ? -12.817 18.804 -8.851 1.00 51.53 198 ASN A CA 1
ATOM 1609 C C . ASN A 1 198 ? -12.367 17.981 -10.068 1.00 51.53 198 ASN A C 1
ATOM 1611 O O . ASN A 1 198 ? -11.474 17.149 -9.969 1.00 51.53 198 ASN A O 1
ATOM 1615 N N . LYS A 1 199 ? -12.986 18.230 -11.230 1.00 50.66 199 LYS A N 1
ATOM 1616 C CA . LYS A 1 199 ? -12.580 17.665 -12.536 1.00 50.66 199 LYS A CA 1
ATOM 1617 C C . LYS A 1 199 ? -11.813 18.653 -13.431 1.00 50.66 199 LYS A C 1
ATOM 1619 O O . LYS A 1 199 ? -11.636 18.388 -14.616 1.00 50.66 199 LYS A O 1
ATOM 1624 N N . SER A 1 200 ? -11.376 19.803 -12.917 1.00 44.12 200 SER A N 1
ATOM 1625 C CA . SER A 1 200 ? -10.761 20.825 -13.771 1.00 44.12 200 SER A CA 1
ATOM 1626 C C . SER A 1 200 ? -9.788 21.735 -13.025 1.00 44.12 200 SER A C 1
ATOM 1628 O O . SER A 1 200 ? -10.139 22.843 -12.631 1.00 44.12 200 SER A O 1
ATOM 1630 N N . ASN A 1 201 ? -8.530 21.317 -12.937 1.00 41.06 201 ASN A N 1
ATOM 1631 C CA . ASN A 1 201 ? -7.456 22.275 -13.189 1.00 41.06 201 ASN A CA 1
ATOM 1632 C C . ASN A 1 201 ? -7.208 22.205 -14.696 1.00 41.06 201 ASN A C 1
ATOM 1634 O O . ASN A 1 201 ? -7.256 21.113 -15.244 1.00 41.06 201 ASN A O 1
ATOM 1638 N N . GLY A 1 202 ? -7.000 23.330 -15.381 1.00 46.78 202 GLY A N 1
ATOM 1639 C CA . GLY A 1 202 ? -6.938 23.444 -16.852 1.00 46.78 202 GLY A CA 1
ATOM 1640 C C . GLY A 1 202 ? -5.882 22.602 -17.596 1.00 46.78 202 GLY A C 1
ATOM 1641 O O . GLY A 1 202 ? -5.613 22.874 -18.763 1.00 46.78 202 GLY A O 1
ATOM 1642 N N . ASN A 1 203 ? -5.301 21.581 -16.965 1.00 47.44 203 ASN A N 1
ATOM 1643 C CA . ASN A 1 203 ? -4.578 20.504 -17.617 1.00 47.44 203 ASN A CA 1
ATOM 1644 C C . ASN A 1 203 ? -5.579 19.552 -18.280 1.00 47.44 203 ASN A C 1
ATOM 1646 O O . ASN A 1 203 ? -6.535 19.074 -17.681 1.00 47.44 203 ASN A O 1
ATOM 1650 N N . SER A 1 204 ? -5.364 19.272 -19.559 1.00 50.88 204 SER A N 1
ATOM 1651 C CA . SER A 1 204 ? -6.224 18.402 -20.366 1.00 50.88 204 SER A CA 1
ATOM 1652 C C . SER A 1 204 ? -6.009 16.902 -20.109 1.00 50.88 204 SER A C 1
ATOM 1654 O O . SER A 1 204 ? -6.583 16.086 -20.829 1.00 50.88 204 SER A O 1
ATOM 1656 N N . GLU A 1 205 ? -5.212 16.545 -19.099 1.00 61.25 205 GLU A N 1
ATOM 1657 C CA . GLU A 1 205 ? -4.823 15.177 -18.755 1.00 61.25 205 GLU A CA 1
ATOM 1658 C C . GLU A 1 205 ? -5.632 14.649 -17.561 1.00 61.25 205 GLU A C 1
ATOM 1660 O O . GLU A 1 205 ? -5.786 15.336 -16.555 1.00 61.25 205 GLU A O 1
ATOM 1665 N N . SER A 1 206 ? -6.173 13.435 -17.694 1.00 72.12 206 SER A N 1
ATOM 1666 C CA . SER A 1 206 ? -6.912 12.745 -16.628 1.00 72.12 206 SER A CA 1
ATOM 1667 C C . SER A 1 206 ? -5.969 12.308 -15.501 1.00 72.12 206 SER A C 1
ATOM 1669 O O . SER A 1 206 ? -4.843 11.895 -15.773 1.00 72.12 206 SER A O 1
ATOM 1671 N N . ASP A 1 207 ? -6.440 12.317 -14.251 1.00 72.88 207 ASP A N 1
ATOM 1672 C CA . ASP A 1 207 ? -5.660 11.847 -13.095 1.00 72.88 207 ASP A CA 1
ATOM 1673 C C . ASP A 1 207 ? -5.195 10.389 -13.252 1.00 72.88 207 ASP A C 1
ATOM 1675 O O . ASP A 1 207 ? -4.070 10.065 -12.890 1.00 72.88 207 ASP A O 1
ATOM 1679 N N . LEU A 1 208 ? -6.000 9.523 -13.884 1.00 78.12 208 LEU A N 1
ATOM 1680 C CA . LEU A 1 208 ? -5.585 8.148 -14.197 1.00 78.12 208 LEU A CA 1
ATOM 1681 C C . LEU A 1 208 ? -4.416 8.101 -15.188 1.00 78.12 208 LEU A C 1
ATOM 1683 O O . LEU A 1 208 ? -3.583 7.202 -15.124 1.00 78.12 208 LEU A O 1
ATOM 1687 N N . VAL A 1 209 ? -4.337 9.069 -16.105 1.00 78.44 209 VAL A N 1
ATOM 1688 C CA . VAL A 1 209 ? -3.216 9.176 -17.046 1.00 78.44 209 VAL A CA 1
ATOM 1689 C C . VAL A 1 209 ? -1.969 9.682 -16.324 1.00 78.44 209 VAL A C 1
ATOM 1691 O O . VAL A 1 209 ? -0.895 9.133 -16.556 1.00 78.44 209 VAL A O 1
ATOM 1694 N N . LYS A 1 210 ? -2.098 10.665 -15.418 1.00 80.94 210 LYS A N 1
ATOM 1695 C CA . LYS A 1 210 ? -0.991 11.102 -14.546 1.00 80.94 210 LYS A CA 1
ATOM 1696 C C . LYS A 1 210 ? -0.452 9.917 -13.736 1.00 80.94 210 LYS A C 1
ATOM 1698 O O . LYS A 1 210 ? 0.734 9.616 -13.831 1.00 80.94 210 LYS A O 1
ATOM 1703 N N . LEU A 1 211 ? -1.338 9.203 -13.042 1.00 85.69 211 LEU A N 1
ATOM 1704 C CA . LEU A 1 211 ? -0.992 8.031 -12.239 1.00 85.69 211 LEU A CA 1
ATOM 1705 C C . LEU A 1 211 ? -0.337 6.935 -13.089 1.00 85.69 211 LEU A C 1
ATOM 1707 O O . LEU A 1 211 ? 0.664 6.345 -12.698 1.00 85.69 211 LEU A O 1
ATOM 1711 N N . GLY A 1 212 ? -0.840 6.709 -14.305 1.00 86.75 212 GLY A N 1
ATOM 1712 C CA . GLY A 1 212 ? -0.233 5.771 -15.246 1.00 86.75 212 GLY A CA 1
ATOM 1713 C C . GLY A 1 212 ? 1.186 6.143 -15.653 1.00 86.75 212 GLY A C 1
ATOM 1714 O O . GLY A 1 212 ? 2.027 5.257 -15.761 1.00 86.75 212 GLY A O 1
ATOM 1715 N N . LYS A 1 213 ? 1.489 7.434 -15.821 1.00 84.81 213 LYS A N 1
ATOM 1716 C CA . LYS A 1 213 ? 2.861 7.890 -16.090 1.00 84.81 213 LYS A CA 1
ATOM 1717 C C . LYS A 1 213 ? 3.777 7.677 -14.891 1.00 84.81 213 LYS A C 1
ATOM 1719 O O . LYS A 1 213 ? 4.914 7.259 -15.081 1.00 84.81 213 LYS A O 1
ATOM 1724 N N . GLU A 1 214 ? 3.293 7.943 -13.680 1.00 88.94 214 GLU A N 1
ATOM 1725 C CA . GLU A 1 214 ? 4.051 7.707 -12.444 1.00 88.94 214 GLU A CA 1
ATOM 1726 C C . GLU A 1 214 ? 4.421 6.225 -12.304 1.00 88.94 214 GLU A C 1
ATOM 1728 O O . GLU A 1 214 ? 5.599 5.880 -12.186 1.00 88.94 214 GLU A O 1
ATOM 1733 N N . MET A 1 215 ? 3.431 5.340 -12.446 1.00 92.44 215 MET A N 1
ATOM 1734 C CA . MET A 1 215 ? 3.642 3.892 -12.421 1.00 92.44 215 MET A CA 1
ATOM 1735 C C . MET A 1 215 ? 4.558 3.417 -13.552 1.00 92.44 215 MET A C 1
ATOM 1737 O O . MET A 1 215 ? 5.423 2.576 -13.323 1.00 92.44 215 MET A O 1
ATOM 1741 N N . GLN A 1 216 ? 4.408 3.965 -14.762 1.00 89.44 216 GLN A N 1
ATOM 1742 C CA . GLN A 1 216 ? 5.256 3.626 -15.905 1.00 89.44 216 GLN A CA 1
ATOM 1743 C C . GLN A 1 216 ? 6.722 3.984 -15.643 1.00 89.44 216 GLN A C 1
ATOM 1745 O O . GLN A 1 216 ? 7.607 3.192 -15.964 1.00 89.44 216 GLN A O 1
ATOM 1750 N N . ILE A 1 217 ? 6.994 5.159 -15.063 1.00 90.25 217 ILE A N 1
ATOM 1751 C CA . ILE A 1 217 ? 8.358 5.580 -14.717 1.00 90.25 217 ILE A CA 1
ATOM 1752 C C . ILE A 1 217 ? 8.990 4.581 -13.741 1.00 90.25 217 ILE A C 1
ATOM 1754 O O . ILE A 1 217 ? 10.114 4.130 -13.973 1.00 90.25 217 ILE A O 1
ATOM 1758 N N . ALA A 1 218 ? 8.264 4.207 -12.689 1.00 93.19 218 ALA A N 1
ATOM 1759 C CA . ALA A 1 218 ? 8.731 3.236 -11.705 1.00 93.19 218 ALA A CA 1
ATOM 1760 C C . ALA A 1 218 ? 8.970 1.849 -12.312 1.00 93.19 218 ALA A C 1
ATOM 1762 O O . ALA A 1 218 ? 10.027 1.250 -12.113 1.00 93.19 218 ALA A O 1
ATOM 1763 N N . LEU A 1 219 ? 8.024 1.368 -13.123 1.00 93.06 219 LEU A N 1
ATOM 1764 C CA . LEU A 1 219 ? 8.139 0.079 -13.800 1.00 93.06 219 LEU A CA 1
ATOM 1765 C C . LEU A 1 219 ? 9.352 0.053 -14.736 1.00 93.06 219 LEU A C 1
ATOM 1767 O O . LEU A 1 219 ? 10.080 -0.935 -14.788 1.00 93.06 219 LEU A O 1
ATOM 1771 N N . ASN A 1 220 ? 9.615 1.162 -15.433 1.00 89.94 220 ASN A N 1
ATOM 1772 C CA . ASN A 1 220 ? 10.789 1.297 -16.287 1.00 89.94 220 ASN A CA 1
ATOM 1773 C C . ASN A 1 220 ? 12.088 1.161 -15.501 1.00 89.94 220 ASN A C 1
ATOM 1775 O O . ASN A 1 220 ? 12.989 0.479 -15.976 1.00 89.94 220 ASN A O 1
ATOM 1779 N N . LYS A 1 221 ? 12.198 1.754 -14.306 1.00 90.81 221 LYS A N 1
ATOM 1780 C CA . LYS A 1 221 ? 13.399 1.592 -13.470 1.00 90.81 221 LYS A CA 1
ATOM 1781 C C . LYS A 1 221 ? 13.654 0.131 -13.115 1.00 90.81 221 LYS A C 1
ATOM 1783 O O . LYS A 1 221 ? 14.786 -0.320 -13.237 1.00 90.81 221 LYS A O 1
ATOM 1788 N N . LEU A 1 222 ? 12.609 -0.606 -12.734 1.00 92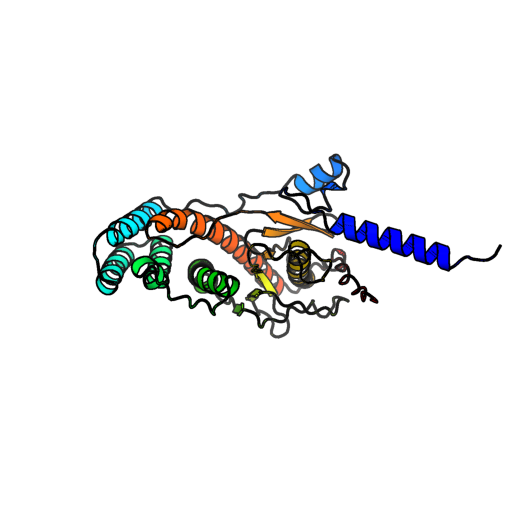.44 222 LEU A N 1
ATOM 1789 C CA . LEU A 1 222 ? 12.711 -2.042 -12.451 1.00 92.44 222 LEU A CA 1
ATOM 1790 C C . LEU A 1 222 ? 13.177 -2.821 -13.692 1.00 92.44 222 LEU A C 1
ATOM 1792 O O . LEU A 1 222 ? 14.057 -3.669 -13.591 1.00 92.44 222 LEU A O 1
ATOM 1796 N N . MET A 1 223 ? 12.658 -2.484 -14.874 1.00 89.44 223 MET A N 1
ATOM 1797 C CA . MET A 1 223 ? 13.089 -3.099 -16.134 1.00 89.44 223 MET A CA 1
ATOM 1798 C C . MET A 1 223 ? 14.544 -2.782 -16.495 1.00 89.44 223 MET A C 1
ATOM 1800 O O . MET A 1 223 ? 15.268 -3.683 -16.900 1.00 89.44 223 MET A O 1
ATOM 1804 N N . PHE A 1 224 ? 14.995 -1.535 -16.318 1.00 88.19 224 PHE A N 1
ATOM 1805 C CA . PHE A 1 224 ? 16.403 -1.162 -16.517 1.00 88.19 224 PHE A CA 1
ATOM 1806 C C . PHE A 1 224 ? 17.342 -1.878 -15.544 1.00 88.19 224 PHE A C 1
ATOM 1808 O O . PHE A 1 224 ? 18.499 -2.118 -15.874 1.00 88.19 224 PHE A O 1
ATOM 1815 N N . GLN A 1 225 ? 16.844 -2.224 -14.359 1.00 89.19 225 GLN A N 1
ATOM 1816 C CA . GLN A 1 225 ? 17.581 -3.005 -13.375 1.00 89.19 225 GLN A CA 1
ATOM 1817 C C . GLN A 1 225 ? 17.600 -4.514 -13.693 1.00 89.19 225 GLN A C 1
ATOM 1819 O O . GLN A 1 225 ? 18.369 -5.245 -13.074 1.00 89.19 225 GLN A O 1
ATOM 1824 N N . GLY A 1 226 ? 16.807 -4.984 -14.662 1.00 89.25 226 GLY A N 1
ATOM 1825 C CA . GLY A 1 226 ? 16.726 -6.399 -15.040 1.00 89.25 226 GLY A CA 1
ATOM 1826 C C . GLY A 1 226 ? 15.726 -7.215 -14.215 1.00 89.25 226 GLY A C 1
ATOM 1827 O O . GLY A 1 226 ? 15.816 -8.438 -14.166 1.00 89.25 226 GLY A O 1
ATOM 1828 N N . VAL A 1 227 ? 14.762 -6.567 -13.553 1.00 90.75 227 VAL A N 1
ATOM 1829 C CA . VAL A 1 227 ? 13.715 -7.269 -12.795 1.00 90.75 227 VAL A CA 1
ATOM 1830 C C . VAL A 1 227 ? 12.762 -7.981 -13.755 1.00 90.75 227 VAL A C 1
ATOM 1832 O O . VAL A 1 227 ? 12.116 -7.339 -14.583 1.00 90.75 227 VAL A O 1
ATOM 1835 N N . VAL A 1 228 ? 12.634 -9.302 -13.608 1.00 89.06 228 VAL A N 1
ATOM 1836 C CA . VAL A 1 228 ? 11.747 -10.143 -14.429 1.00 89.06 228 VAL A CA 1
ATOM 1837 C C . VAL A 1 228 ? 10.290 -10.008 -13.975 1.00 89.06 228 VAL A C 1
ATOM 1839 O O . VAL A 1 228 ? 9.981 -10.133 -12.787 1.00 89.06 228 VAL A O 1
ATOM 1842 N N . ASP A 1 229 ? 9.382 -9.784 -14.931 1.00 88.31 229 ASP A N 1
ATOM 1843 C CA . ASP A 1 229 ? 7.945 -9.567 -14.703 1.00 88.31 229 ASP A CA 1
ATOM 1844 C C . ASP A 1 229 ? 7.675 -8.574 -13.553 1.00 88.31 229 ASP A C 1
ATOM 1846 O O . ASP A 1 229 ? 7.111 -8.959 -12.517 1.00 88.31 229 ASP A O 1
ATOM 1850 N N . PRO A 1 230 ? 8.136 -7.315 -13.674 1.00 91.81 230 PRO A N 1
ATOM 1851 C CA . PRO A 1 230 ? 7.983 -6.342 -12.609 1.00 91.81 230 PRO A CA 1
ATOM 1852 C C . PRO A 1 230 ? 6.515 -5.927 -12.472 1.00 91.81 230 PRO A C 1
ATOM 1854 O O . PRO A 1 230 ? 5.780 -5.828 -13.457 1.00 91.81 230 PRO A O 1
ATOM 1857 N N . GLU A 1 231 ? 6.107 -5.633 -11.239 1.00 94.44 231 GLU A N 1
ATOM 1858 C CA . GLU A 1 231 ? 4.794 -5.074 -10.921 1.00 94.44 231 GLU A CA 1
ATOM 1859 C C . GLU A 1 231 ? 4.955 -3.859 -10.004 1.00 94.44 231 GLU A C 1
ATOM 1861 O O . GLU A 1 231 ? 5.711 -3.894 -9.031 1.00 94.44 231 GLU A O 1
ATOM 1866 N N . VAL A 1 232 ? 4.211 -2.792 -10.292 1.00 94.88 232 VAL A N 1
ATOM 1867 C CA . VAL A 1 232 ? 4.136 -1.577 -9.462 1.00 94.88 232 VAL A CA 1
ATOM 1868 C C . VAL A 1 232 ? 2.683 -1.319 -9.097 1.00 94.88 232 VAL A C 1
ATOM 1870 O O . VAL A 1 232 ? 1.785 -1.573 -9.899 1.00 94.88 232 VAL A O 1
ATOM 1873 N N . VAL A 1 233 ? 2.426 -0.799 -7.898 1.00 94.44 233 VAL A N 1
ATOM 1874 C CA . VAL A 1 233 ? 1.068 -0.530 -7.417 1.00 94.44 233 VAL A CA 1
ATOM 1875 C C . VAL A 1 233 ? 0.813 0.974 -7.343 1.00 94.44 233 VAL A C 1
ATOM 1877 O O . VAL A 1 233 ? 1.698 1.769 -7.044 1.00 94.44 233 VAL A O 1
ATOM 1880 N N . ALA A 1 234 ? -0.423 1.383 -7.594 1.00 89.94 234 ALA A N 1
ATOM 1881 C CA . ALA A 1 234 ? -0.924 2.701 -7.264 1.00 89.94 234 ALA A CA 1
ATOM 1882 C C . ALA A 1 234 ? -2.320 2.545 -6.678 1.00 89.94 234 ALA A C 1
ATOM 1884 O O . ALA A 1 234 ? -3.174 2.023 -7.370 1.00 89.94 234 ALA A O 1
ATOM 1885 N N . TYR A 1 235 ? -2.541 2.917 -5.417 1.00 83.88 235 TYR A N 1
ATOM 1886 C CA . TYR A 1 235 ? -3.782 2.693 -4.652 1.00 83.88 235 T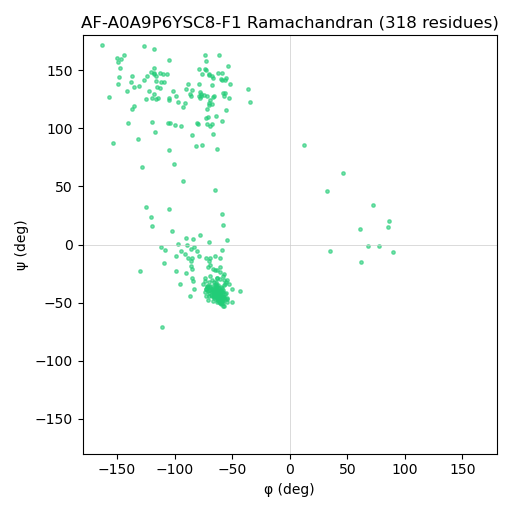YR A CA 1
ATOM 1887 C C . TYR A 1 235 ? -4.802 1.703 -5.278 1.00 83.88 235 TYR A C 1
ATOM 1889 O O . TYR A 1 235 ? -5.730 2.109 -5.976 1.00 83.88 235 TYR A O 1
ATOM 1897 N N . LEU A 1 236 ? -4.640 0.397 -5.023 1.00 84.69 236 LEU A N 1
ATOM 1898 C CA . LEU A 1 236 ? -5.523 -0.685 -5.517 1.00 84.69 236 LEU A CA 1
ATOM 1899 C C . LEU A 1 236 ? -5.617 -0.844 -7.048 1.00 84.69 236 LEU A C 1
ATOM 1901 O O . LEU A 1 236 ? -6.466 -1.582 -7.551 1.00 84.69 236 LEU A O 1
ATOM 1905 N N . LEU A 1 237 ? -4.715 -0.210 -7.784 1.00 89.12 237 LEU A N 1
ATOM 1906 C CA . LEU A 1 237 ? -4.385 -0.497 -9.171 1.00 89.12 237 LEU A CA 1
ATOM 1907 C C . LEU A 1 237 ? -2.995 -1.129 -9.198 1.00 89.12 237 LEU A C 1
ATOM 1909 O O . LEU A 1 237 ? -2.095 -0.676 -8.493 1.00 89.12 237 LEU A O 1
ATOM 1913 N N . LYS A 1 238 ? -2.787 -2.141 -10.033 1.00 92.44 238 LYS A N 1
ATOM 1914 C CA . LYS A 1 238 ? -1.447 -2.645 -10.352 1.00 92.44 238 LYS A CA 1
ATOM 1915 C C . LYS A 1 238 ? -1.106 -2.358 -11.802 1.00 92.44 238 LYS A C 1
ATOM 1917 O O . LYS A 1 238 ? -1.998 -2.343 -12.648 1.00 92.44 238 LYS A O 1
ATOM 1922 N N . MET A 1 239 ? 0.169 -2.127 -12.080 1.00 92.06 239 MET A N 1
ATOM 1923 C CA . MET A 1 239 ? 0.696 -2.025 -13.428 1.00 92.06 239 MET A CA 1
ATOM 1924 C C . MET A 1 239 ? 1.718 -3.119 -13.668 1.00 92.06 239 MET A C 1
ATOM 1926 O O . MET A 1 239 ? 2.656 -3.270 -12.886 1.00 92.06 239 MET A O 1
ATOM 1930 N N . ASP A 1 240 ? 1.529 -3.833 -14.772 1.00 89.88 240 ASP A N 1
ATOM 1931 C CA . ASP A 1 240 ? 2.489 -4.789 -15.306 1.00 89.88 240 ASP A CA 1
ATOM 1932 C C . ASP A 1 240 ? 2.797 -4.492 -16.780 1.00 89.88 240 ASP A C 1
ATOM 1934 O O . ASP A 1 240 ? 2.171 -3.634 -17.419 1.00 89.88 240 ASP A O 1
ATOM 1938 N N . LEU A 1 241 ? 3.799 -5.193 -17.309 1.00 84.31 241 LEU A N 1
ATOM 1939 C CA . LEU A 1 241 ? 4.157 -5.170 -18.721 1.00 84.31 241 LEU A CA 1
ATOM 1940 C C . LEU A 1 241 ? 3.863 -6.539 -19.344 1.00 84.31 241 LEU A C 1
ATOM 1942 O O . LEU A 1 241 ? 4.230 -7.570 -18.785 1.00 84.31 241 LEU A O 1
ATOM 1946 N N . ARG A 1 242 ? 3.235 -6.569 -20.525 1.00 77.56 242 ARG A N 1
ATOM 1947 C CA . ARG A 1 242 ? 3.036 -7.806 -21.303 1.00 77.56 242 ARG A CA 1
ATOM 1948 C C . ARG A 1 242 ? 3.714 -7.777 -22.662 1.00 77.56 242 ARG A C 1
ATOM 1950 O O . ARG A 1 242 ? 4.164 -6.727 -23.130 1.00 77.56 242 ARG A O 1
ATOM 1957 N N . PHE A 1 243 ? 3.763 -8.969 -23.272 1.00 56.56 243 PHE A N 1
ATOM 1958 C CA . PHE A 1 243 ? 4.318 -9.252 -24.596 1.00 56.56 243 PHE A CA 1
ATOM 1959 C C . PHE A 1 243 ? 4.076 -8.080 -25.564 1.00 56.56 243 PHE A C 1
ATOM 1961 O O . PHE A 1 243 ? 2.937 -7.670 -25.786 1.00 56.56 243 PHE A O 1
ATOM 1968 N N . ASN A 1 244 ? 5.175 -7.550 -26.118 1.00 65.00 244 ASN A N 1
ATOM 1969 C CA . ASN A 1 244 ? 5.290 -6.353 -26.975 1.00 65.00 244 ASN A CA 1
ATOM 1970 C C . ASN A 1 244 ? 5.421 -4.984 -26.274 1.00 65.00 244 ASN A C 1
ATOM 1972 O O . ASN A 1 244 ? 5.290 -3.942 -26.930 1.00 65.00 244 ASN A O 1
ATOM 1976 N N . GLY A 1 245 ? 5.732 -4.954 -24.974 1.00 72.31 245 GLY A N 1
ATOM 1977 C CA . GLY A 1 245 ? 5.976 -3.703 -24.244 1.00 72.31 245 GLY A CA 1
ATOM 1978 C C . GLY A 1 245 ? 4.693 -2.907 -23.997 1.00 72.31 245 GLY A C 1
ATOM 1979 O O . GLY A 1 245 ? 4.691 -1.676 -24.067 1.00 72.31 245 GLY A O 1
ATOM 1980 N N . GLN A 1 246 ? 3.578 -3.612 -23.789 1.00 78.81 246 GLN A N 1
ATOM 1981 C CA . GLN A 1 246 ? 2.293 -3.000 -23.462 1.00 78.81 246 GLN A CA 1
ATOM 1982 C C . GLN A 1 246 ? 2.125 -2.932 -21.948 1.00 78.81 246 GLN A C 1
ATOM 1984 O O . GLN A 1 246 ? 2.082 -3.966 -21.282 1.00 78.81 246 GLN A O 1
ATOM 1989 N N . TYR A 1 247 ? 2.002 -1.716 -21.422 1.00 84.62 247 TYR A N 1
ATOM 1990 C CA . TYR A 1 247 ? 1.684 -1.479 -20.018 1.00 84.62 247 TYR A CA 1
ATOM 1991 C C . TYR A 1 247 ? 0.195 -1.722 -19.798 1.00 84.62 247 TYR A C 1
ATOM 1993 O O . TYR A 1 247 ? -0.639 -1.139 -20.499 1.00 84.62 247 TYR A O 1
ATOM 2001 N N . ARG A 1 248 ? -0.149 -2.550 -18.814 1.00 84.44 248 ARG A N 1
ATOM 2002 C CA . ARG A 1 248 ? -1.539 -2.759 -18.402 1.00 84.44 248 ARG A CA 1
ATOM 2003 C C . ARG A 1 248 ? -1.697 -2.235 -16.995 1.00 84.44 248 ARG A C 1
ATOM 2005 O O . ARG A 1 248 ? -0.967 -2.646 -16.107 1.00 84.44 248 ARG A O 1
ATOM 2012 N N . MET A 1 249 ? -2.666 -1.353 -16.795 1.00 87.12 249 MET A N 1
ATOM 2013 C CA . MET A 1 249 ? -3.090 -0.937 -15.465 1.00 87.12 249 MET A CA 1
ATOM 2014 C C . MET A 1 249 ? -4.419 -1.616 -15.146 1.00 87.12 249 MET A C 1
ATOM 2016 O O . MET A 1 249 ? -5.373 -1.516 -15.921 1.00 87.12 249 MET A O 1
ATOM 2020 N N . ILE A 1 250 ? -4.452 -2.328 -14.027 1.00 87.12 250 ILE A N 1
ATOM 2021 C CA . ILE A 1 250 ? -5.517 -3.249 -13.638 1.00 87.12 250 ILE A CA 1
ATOM 2022 C C . ILE A 1 250 ? -6.024 -2.835 -12.259 1.00 87.12 250 ILE A C 1
ATOM 2024 O O . ILE A 1 250 ? -5.239 -2.756 -11.318 1.00 87.12 250 ILE A O 1
ATOM 2028 N N . GLU A 1 251 ? -7.330 -2.609 -12.123 1.00 86.75 251 GLU A N 1
ATOM 2029 C CA . GLU A 1 251 ? -7.972 -2.443 -10.813 1.00 86.75 251 GLU A CA 1
ATOM 2030 C C . GLU A 1 251 ? -8.007 -3.798 -10.099 1.00 86.75 251 GLU A C 1
ATOM 2032 O O . GLU A 1 251 ? -8.724 -4.706 -10.517 1.00 86.75 251 GLU A O 1
ATOM 2037 N N . ILE A 1 252 ? -7.201 -3.947 -9.044 1.00 87.25 252 ILE A N 1
ATOM 2038 C CA . ILE A 1 252 ? -7.180 -5.163 -8.216 1.00 87.25 252 ILE A CA 1
ATOM 2039 C C . ILE A 1 252 ? -8.264 -5.118 -7.145 1.00 87.25 252 ILE A C 1
ATOM 2041 O O . ILE A 1 252 ? -8.771 -6.155 -6.728 1.00 87.25 252 ILE A O 1
ATOM 2045 N N . SER A 1 253 ? -8.640 -3.921 -6.689 1.00 85.38 253 SER A N 1
ATOM 2046 C CA . SER A 1 253 ? -9.667 -3.784 -5.670 1.00 85.38 253 SER A CA 1
ATOM 2047 C C . SER A 1 253 ? -10.239 -2.376 -5.578 1.00 85.38 253 SER A C 1
ATOM 2049 O O . SER A 1 253 ? -9.731 -1.416 -6.151 1.00 85.38 253 SER A O 1
ATOM 2051 N N . LYS A 1 254 ? -11.295 -2.252 -4.777 1.00 84.88 254 LYS A N 1
ATOM 2052 C CA . LYS A 1 254 ? -11.898 -0.981 -4.391 1.00 84.88 254 LYS A CA 1
ATOM 2053 C C . LYS A 1 254 ? -12.496 -1.101 -2.999 1.00 84.88 254 LYS A C 1
ATOM 2055 O O . LYS A 1 254 ? -13.149 -2.095 -2.672 1.00 84.88 254 LYS A O 1
ATOM 2060 N N . PHE A 1 255 ? -12.309 -0.087 -2.166 1.00 80.56 255 PHE A N 1
ATOM 2061 C CA . PHE A 1 255 ? -13.037 0.036 -0.908 1.00 80.56 255 PHE A CA 1
ATOM 2062 C C . PHE A 1 255 ? -13.304 1.491 -0.558 1.00 80.56 255 PHE A C 1
ATOM 2064 O O . PHE A 1 255 ? -12.651 2.405 -1.061 1.00 80.56 255 PHE A O 1
ATOM 2071 N N . TYR A 1 256 ? -14.296 1.678 0.303 1.00 77.88 256 TYR A N 1
ATOM 2072 C CA . TYR A 1 256 ? -14.655 2.971 0.851 1.00 77.88 256 TYR A CA 1
ATOM 2073 C C . TYR A 1 256 ? -14.027 3.103 2.229 1.00 77.88 256 TYR A C 1
ATOM 2075 O O . TYR A 1 256 ? -14.213 2.235 3.078 1.00 77.88 256 TYR A O 1
ATOM 2083 N N . ILE A 1 257 ? -13.303 4.197 2.443 1.00 72.00 257 ILE A N 1
ATOM 2084 C CA . ILE A 1 257 ? -12.843 4.574 3.773 1.00 72.00 257 ILE A CA 1
ATOM 2085 C C . ILE A 1 257 ? -13.798 5.641 4.286 1.00 72.00 257 ILE A C 1
ATOM 2087 O O . ILE A 1 257 ? -13.765 6.790 3.856 1.00 72.00 257 ILE A O 1
ATOM 2091 N N . SER A 1 258 ? -14.687 5.234 5.178 1.00 70.44 258 SER A N 1
ATOM 2092 C CA . SER A 1 258 ? -15.527 6.131 5.961 1.00 70.44 258 SER A CA 1
ATOM 2093 C C . SER A 1 258 ? -15.400 5.643 7.389 1.00 70.44 258 SER A C 1
ATOM 2095 O O . SER A 1 258 ? -16.117 4.734 7.752 1.00 70.44 258 SER A O 1
ATOM 2097 N N . MET A 1 259 ? -14.438 6.166 8.148 1.00 75.00 259 MET A N 1
ATOM 2098 C CA . MET A 1 259 ? -14.285 5.884 9.583 1.00 75.00 259 MET A CA 1
ATOM 2099 C C . MET A 1 259 ? -14.871 7.062 10.351 1.00 75.00 259 MET A C 1
ATOM 2101 O O . MET A 1 259 ? -14.145 7.905 10.868 1.00 75.00 259 MET A O 1
ATOM 2105 N N . LYS A 1 260 ? -16.195 7.200 10.291 1.00 77.12 260 LYS A N 1
ATOM 2106 C CA . LYS A 1 260 ? -16.927 8.320 10.904 1.00 77.12 260 LYS A CA 1
ATOM 2107 C C . LYS A 1 260 ? -17.523 7.940 12.246 1.00 77.12 260 LYS A C 1
ATOM 2109 O O . LYS A 1 260 ? -17.850 8.809 13.043 1.00 77.12 260 LYS A O 1
ATOM 2114 N N . SER A 1 261 ? -17.724 6.650 12.452 1.00 79.75 261 SER A N 1
ATOM 2115 C CA . SER A 1 261 ? -18.367 6.099 13.623 1.00 79.75 261 SER A CA 1
ATOM 2116 C C . SER A 1 261 ? -17.717 4.782 14.001 1.00 79.75 261 SER A C 1
ATOM 2118 O O . SER A 1 261 ? -17.036 4.134 13.207 1.00 79.75 261 SER A O 1
ATOM 2120 N N . VAL A 1 262 ? -17.976 4.361 15.228 1.00 82.75 262 VAL A N 1
ATOM 2121 C CA . VAL A 1 262 ? -17.520 3.075 15.759 1.00 82.75 262 VAL A CA 1
ATOM 2122 C C . VAL A 1 262 ? -18.116 1.887 14.995 1.00 82.75 262 VAL A C 1
ATOM 2124 O O . VAL A 1 262 ? -17.522 0.813 14.976 1.00 82.75 262 VAL A O 1
ATOM 2127 N N . ASP A 1 263 ? -19.242 2.080 14.303 1.00 83.88 263 ASP A N 1
ATOM 2128 C CA . ASP A 1 263 ? -19.845 1.050 13.455 1.00 83.88 263 ASP A CA 1
ATOM 2129 C C . ASP A 1 263 ? -19.006 0.748 12.211 1.00 83.88 263 ASP A C 1
ATOM 2131 O O . ASP A 1 263 ? -18.988 -0.384 11.717 1.00 83.88 263 ASP A O 1
ATOM 2135 N N . ASP A 1 264 ? -18.228 1.728 11.753 1.00 86.38 264 ASP A N 1
ATOM 2136 C CA . ASP A 1 264 ? -17.342 1.573 10.605 1.00 86.38 264 ASP A CA 1
ATOM 2137 C C . ASP A 1 264 ? -16.156 0.638 10.908 1.00 86.38 264 ASP A C 1
ATOM 2139 O O . ASP A 1 264 ? -15.491 0.156 9.991 1.00 86.38 264 ASP A O 1
ATOM 2143 N N . LEU A 1 265 ? -15.919 0.273 12.175 1.00 89.56 265 LEU A N 1
ATOM 2144 C CA . LEU A 1 265 ? -14.902 -0.720 12.537 1.00 89.56 265 LEU A CA 1
ATOM 2145 C C . LEU A 1 265 ? -15.122 -2.072 11.846 1.00 89.56 265 LEU A C 1
ATOM 2147 O O . LEU A 1 265 ? -14.163 -2.801 11.596 1.00 89.56 265 LEU A O 1
ATOM 2151 N N . MET A 1 266 ? -16.362 -2.391 11.470 1.00 90.75 266 MET A N 1
ATOM 2152 C CA . MET A 1 266 ? -16.686 -3.627 10.758 1.00 90.75 266 MET A CA 1
ATOM 2153 C C . MET A 1 266 ? -16.176 -3.662 9.313 1.00 90.75 266 MET A C 1
ATOM 2155 O O . MET A 1 266 ? -16.114 -4.746 8.734 1.00 90.75 266 MET A O 1
ATOM 2159 N N . VAL A 1 267 ? -15.767 -2.529 8.723 1.00 90.94 267 VAL A N 1
ATOM 2160 C CA . VAL A 1 267 ? -15.135 -2.536 7.392 1.00 90.94 267 VAL A CA 1
ATOM 2161 C C . VAL A 1 267 ? -13.628 -2.787 7.450 1.00 90.94 267 VAL A C 1
ATOM 2163 O O . VAL A 1 267 ? -13.035 -3.106 6.418 1.00 90.94 267 VAL A O 1
ATOM 2166 N N . LEU A 1 268 ? -13.002 -2.685 8.633 1.00 92.31 268 LEU A N 1
ATOM 2167 C CA . LEU A 1 268 ? -11.557 -2.870 8.797 1.00 92.31 268 LEU A CA 1
ATOM 2168 C C . LEU A 1 268 ? -11.051 -4.208 8.249 1.00 92.31 268 LEU A C 1
ATOM 2170 O O . LEU A 1 268 ? -10.088 -4.156 7.489 1.00 92.31 268 LEU A O 1
ATOM 2174 N N . PRO A 1 269 ? -11.683 -5.370 8.516 1.00 94.44 269 PRO A N 1
ATOM 2175 C CA . PRO A 1 269 ? -11.249 -6.644 7.943 1.00 94.44 269 PRO A CA 1
ATOM 2176 C C . PRO A 1 269 ? -11.055 -6.571 6.421 1.00 94.44 269 PRO A C 1
ATOM 2178 O O . PRO A 1 269 ? -9.970 -6.853 5.925 1.00 94.44 269 PRO A O 1
ATOM 2181 N N . SER A 1 270 ? -12.043 -6.039 5.691 1.00 92.25 270 SER A N 1
ATOM 2182 C CA . SER A 1 270 ? -11.959 -5.906 4.229 1.00 92.25 270 SER A CA 1
ATOM 2183 C C . SER A 1 270 ? -10.871 -4.930 3.774 1.00 92.25 270 SER A C 1
ATOM 2185 O O . SER A 1 270 ? -10.239 -5.135 2.737 1.00 92.25 270 SER A O 1
ATOM 2187 N N . ILE A 1 271 ? -10.630 -3.856 4.532 1.00 91.69 271 ILE A N 1
ATOM 2188 C CA . ILE A 1 271 ? -9.522 -2.931 4.255 1.00 91.69 271 ILE A CA 1
ATOM 2189 C C . ILE A 1 271 ? -8.177 -3.647 4.439 1.00 91.69 271 ILE A C 1
ATOM 2191 O O . ILE A 1 271 ? -7.290 -3.496 3.597 1.00 91.69 271 ILE A O 1
ATOM 2195 N N . LEU A 1 272 ? -8.030 -4.441 5.505 1.00 93.62 272 LEU A N 1
ATOM 2196 C CA . LEU A 1 272 ? -6.815 -5.207 5.778 1.00 93.62 272 LEU A CA 1
ATOM 2197 C C . LEU A 1 272 ? -6.531 -6.221 4.671 1.00 93.62 272 LEU A C 1
ATOM 2199 O O . LEU A 1 272 ? -5.412 -6.235 4.174 1.00 93.62 272 LEU A O 1
ATOM 2203 N N . GLU A 1 273 ? -7.523 -6.997 4.236 1.00 94.00 273 GLU A N 1
ATOM 2204 C CA . GLU A 1 273 ? -7.384 -7.974 3.140 1.00 94.00 273 GLU A CA 1
ATOM 2205 C C . GLU A 1 273 ? -6.847 -7.316 1.861 1.00 94.00 273 GLU A C 1
ATOM 2207 O O . GLU A 1 273 ? -5.882 -7.773 1.244 1.00 94.00 273 GLU A O 1
ATOM 2212 N N . LYS A 1 274 ? -7.432 -6.172 1.488 1.00 92.75 274 LYS A N 1
ATOM 2213 C CA . LYS A 1 274 ? -7.076 -5.444 0.263 1.00 92.75 274 LYS A CA 1
ATOM 2214 C C . LYS A 1 274 ? -5.689 -4.811 0.351 1.00 92.75 274 LYS A C 1
ATOM 2216 O O . LYS A 1 274 ? -4.929 -4.845 -0.615 1.00 92.75 274 LYS A O 1
ATOM 2221 N N . LEU A 1 275 ? -5.323 -4.259 1.508 1.00 93.38 275 LEU A N 1
ATOM 2222 C CA . LEU A 1 275 ? -3.975 -3.729 1.727 1.00 93.38 275 LEU A CA 1
ATOM 2223 C C . LEU A 1 275 ? -2.934 -4.846 1.887 1.00 93.38 275 LEU A C 1
ATOM 2225 O O . LEU A 1 275 ? -1.786 -4.659 1.489 1.00 93.38 275 LEU A O 1
ATOM 2229 N N . ALA A 1 276 ? -3.314 -6.020 2.395 1.00 93.81 276 ALA A N 1
ATOM 2230 C CA . ALA A 1 276 ? -2.455 -7.199 2.441 1.00 93.81 276 ALA A CA 1
ATOM 2231 C C . ALA A 1 276 ? -2.145 -7.726 1.033 1.00 93.81 276 ALA A C 1
ATOM 2233 O O . ALA A 1 276 ? -0.999 -8.085 0.759 1.00 93.81 276 ALA A O 1
ATOM 2234 N N . GLN A 1 277 ? -3.117 -7.690 0.117 1.00 93.81 277 GLN A N 1
ATOM 2235 C CA . GLN A 1 277 ? -2.885 -7.985 -1.298 1.00 93.81 277 GLN A CA 1
ATOM 2236 C C . GLN A 1 277 ? -1.856 -7.019 -1.911 1.00 93.81 277 GLN A C 1
ATOM 2238 O O . GLN A 1 277 ? -0.865 -7.460 -2.493 1.00 93.81 277 GLN A O 1
ATOM 2243 N N . VAL A 1 278 ? -2.032 -5.704 -1.712 1.00 94.44 278 VAL A N 1
ATOM 2244 C CA . VAL A 1 278 ? -1.063 -4.676 -2.148 1.00 94.44 278 VAL A CA 1
ATOM 2245 C C . VAL A 1 278 ? 0.325 -4.947 -1.570 1.00 94.44 278 VAL A C 1
ATOM 2247 O O . VAL A 1 278 ? 1.319 -4.933 -2.296 1.00 94.44 278 VAL A O 1
ATOM 2250 N N . LYS A 1 279 ? 0.399 -5.243 -0.270 1.00 94.69 279 LYS A N 1
ATOM 2251 C CA . LYS A 1 279 ? 1.649 -5.560 0.420 1.00 94.69 279 LYS A CA 1
ATOM 2252 C C . LYS A 1 279 ? 2.361 -6.750 -0.223 1.00 94.69 279 LYS A C 1
ATOM 2254 O O . LYS A 1 279 ? 3.566 -6.673 -0.434 1.00 94.69 279 LYS A O 1
ATOM 2259 N N . LYS A 1 280 ? 1.646 -7.831 -0.542 1.00 94.81 280 LYS A N 1
ATOM 2260 C CA . LYS A 1 280 ? 2.238 -9.028 -1.158 1.00 94.81 280 LYS A CA 1
ATOM 2261 C C . LYS A 1 280 ? 2.799 -8.754 -2.551 1.00 94.81 280 LYS A C 1
ATOM 2263 O O . LYS A 1 280 ? 3.894 -9.227 -2.839 1.00 94.81 280 LYS A O 1
ATOM 2268 N N . ILE A 1 281 ? 2.110 -7.948 -3.365 1.00 94.50 281 ILE A N 1
ATOM 2269 C CA . ILE A 1 281 ? 2.633 -7.504 -4.669 1.00 94.50 281 ILE A CA 1
ATOM 2270 C C . ILE A 1 281 ? 3.948 -6.740 -4.463 1.00 94.50 281 ILE A C 1
ATOM 2272 O O . ILE A 1 281 ? 4.965 -7.087 -5.056 1.00 94.50 281 ILE A O 1
ATOM 2276 N N . ILE A 1 282 ? 3.964 -5.768 -3.543 1.00 95.19 282 ILE A N 1
ATOM 2277 C CA . ILE A 1 282 ? 5.171 -4.991 -3.219 1.00 95.19 282 ILE A CA 1
ATOM 2278 C C . ILE A 1 282 ? 6.309 -5.908 -2.743 1.00 95.19 282 ILE A C 1
ATOM 2280 O O . ILE A 1 282 ? 7.433 -5.769 -3.212 1.00 95.19 282 ILE A O 1
ATOM 2284 N N . GLN A 1 283 ? 6.037 -6.869 -1.853 1.00 95.12 283 GLN A N 1
ATOM 2285 C CA . GLN A 1 283 ? 7.045 -7.818 -1.358 1.00 95.12 283 GLN A CA 1
ATOM 2286 C C . GLN A 1 283 ? 7.604 -8.712 -2.465 1.00 95.12 283 GLN A C 1
ATOM 2288 O O . GLN A 1 283 ? 8.810 -8.953 -2.496 1.00 95.12 283 GLN A O 1
ATOM 2293 N N . SER A 1 284 ? 6.743 -9.188 -3.365 1.00 95.12 284 SER A N 1
ATOM 2294 C CA . SER A 1 284 ? 7.139 -9.982 -4.529 1.00 95.12 284 SER A CA 1
ATOM 2295 C C . SER A 1 284 ? 8.088 -9.185 -5.426 1.00 95.12 284 SER A C 1
ATOM 2297 O O . SER A 1 284 ? 9.196 -9.642 -5.708 1.00 95.12 284 SER A O 1
ATOM 2299 N N . THR A 1 285 ? 7.720 -7.950 -5.785 1.00 95.38 285 THR A N 1
ATOM 2300 C CA . THR A 1 285 ? 8.573 -7.070 -6.596 1.00 95.38 285 THR A CA 1
ATOM 2301 C C . THR A 1 285 ? 9.876 -6.715 -5.883 1.00 95.38 285 THR A C 1
ATOM 2303 O O . THR A 1 285 ? 10.933 -6.761 -6.505 1.00 95.38 285 THR A O 1
ATOM 2306 N N . MET A 1 286 ? 9.837 -6.410 -4.581 1.00 95.00 286 MET A N 1
ATOM 2307 C CA . MET A 1 286 ? 11.048 -6.150 -3.794 1.00 95.00 286 MET A CA 1
ATOM 2308 C C . MET A 1 286 ? 12.000 -7.338 -3.820 1.00 95.00 286 MET A C 1
ATOM 2310 O O . MET A 1 286 ? 13.189 -7.151 -4.046 1.00 95.00 286 MET A O 1
ATOM 2314 N N . LYS A 1 287 ? 11.492 -8.554 -3.603 1.00 94.69 287 LYS A N 1
ATOM 2315 C CA . LYS A 1 287 ? 12.311 -9.767 -3.623 1.00 94.69 287 LYS A CA 1
ATOM 2316 C C . LYS A 1 287 ? 13.017 -9.925 -4.973 1.00 94.69 287 LYS A C 1
ATOM 2318 O O . LYS A 1 287 ? 14.236 -10.046 -4.992 1.00 94.69 287 LYS A O 1
ATOM 2323 N N . LYS A 1 288 ? 12.271 -9.819 -6.078 1.00 94.75 288 LYS A N 1
ATOM 2324 C CA . LYS A 1 288 ? 12.829 -9.884 -7.439 1.00 94.75 288 LYS A CA 1
ATOM 2325 C C . LYS A 1 288 ? 13.861 -8.782 -7.702 1.00 94.75 288 LYS A C 1
ATOM 2327 O O . LYS A 1 288 ? 14.848 -9.010 -8.392 1.00 94.75 288 LYS A O 1
ATOM 2332 N N . LEU A 1 289 ? 13.642 -7.583 -7.156 1.00 93.88 289 LEU A N 1
ATOM 2333 C CA . LEU A 1 289 ? 14.593 -6.478 -7.248 1.00 93.88 289 LEU A CA 1
ATOM 2334 C C . LEU A 1 289 ? 15.914 -6.817 -6.552 1.00 93.88 289 LEU A C 1
ATOM 2336 O O . LEU A 1 289 ? 16.964 -6.660 -7.167 1.00 93.88 289 LEU A O 1
ATOM 2340 N N . TYR A 1 290 ? 15.878 -7.303 -5.311 1.00 93.12 290 TYR A N 1
ATOM 2341 C CA . TYR A 1 290 ? 17.100 -7.700 -4.607 1.00 93.12 290 TYR A CA 1
ATOM 2342 C C . TYR A 1 290 ? 17.815 -8.862 -5.308 1.00 93.12 290 TYR A C 1
ATOM 2344 O O . TYR A 1 290 ? 19.022 -8.778 -5.504 1.00 93.12 290 TYR A O 1
ATOM 2352 N N . GLU A 1 291 ? 17.078 -9.866 -5.792 1.00 92.50 291 GLU A N 1
ATOM 2353 C CA . GLU A 1 291 ? 17.639 -10.958 -6.605 1.00 92.50 291 GLU A CA 1
ATOM 2354 C C . GLU A 1 291 ? 18.341 -10.418 -7.868 1.00 92.50 291 GLU A C 1
ATOM 2356 O O . GLU A 1 291 ? 19.483 -10.770 -8.141 1.00 92.50 291 GLU A O 1
ATOM 2361 N N . SER A 1 292 ? 17.724 -9.472 -8.590 1.00 91.06 292 SER A N 1
ATOM 2362 C CA . SER A 1 292 ? 18.334 -8.847 -9.781 1.00 91.06 292 SER A CA 1
ATOM 2363 C C . SER A 1 292 ? 19.568 -7.981 -9.489 1.00 91.06 292 SER A C 1
ATOM 2365 O O . SER A 1 292 ? 20.350 -7.674 -10.391 1.00 91.06 292 SER A O 1
ATOM 2367 N N . ILE A 1 293 ? 19.721 -7.517 -8.246 1.00 90.31 293 ILE A N 1
ATOM 2368 C CA . ILE A 1 293 ? 20.894 -6.755 -7.805 1.00 90.31 293 ILE A CA 1
ATOM 2369 C C . ILE A 1 293 ? 22.031 -7.710 -7.436 1.00 90.31 293 ILE A C 1
ATOM 2371 O O . ILE A 1 293 ? 23.182 -7.406 -7.730 1.00 90.31 293 ILE A O 1
ATOM 2375 N N . GLU A 1 294 ? 21.720 -8.848 -6.815 1.00 88.19 294 GLU A N 1
ATOM 2376 C CA . GLU A 1 294 ? 22.706 -9.871 -6.448 1.00 88.19 294 GLU A CA 1
ATOM 2377 C C . GLU A 1 294 ? 23.256 -10.608 -7.685 1.00 88.19 294 GLU A C 1
ATOM 2379 O O . GLU A 1 294 ? 24.459 -10.858 -7.765 1.00 88.19 294 GLU A O 1
ATOM 2384 N N . ASP A 1 295 ? 22.413 -10.868 -8.690 1.00 82.31 295 ASP A N 1
ATOM 2385 C CA . ASP A 1 295 ? 22.766 -11.601 -9.915 1.00 82.31 295 ASP A CA 1
ATOM 2386 C C . ASP A 1 295 ? 23.215 -10.677 -11.074 1.00 82.31 295 ASP A C 1
ATOM 2388 O O . ASP A 1 295 ? 22.688 -10.739 -12.191 1.00 82.31 295 ASP A O 1
ATOM 2392 N N . GLU A 1 296 ? 24.213 -9.808 -10.853 1.00 68.06 296 GLU A N 1
ATOM 2393 C CA . GLU A 1 296 ? 24.651 -8.825 -11.870 1.00 68.06 296 GLU A CA 1
ATOM 2394 C C . GLU A 1 296 ? 25.103 -9.438 -13.210 1.00 68.06 296 GLU A C 1
ATOM 2396 O O . GLU A 1 296 ? 24.971 -8.794 -14.253 1.00 68.06 296 GLU A O 1
ATOM 2401 N N . GLU A 1 297 ? 25.587 -10.683 -13.211 1.00 61.12 297 GLU A N 1
ATOM 2402 C CA . GLU A 1 297 ? 26.054 -11.391 -14.413 1.00 61.12 297 GLU A CA 1
ATOM 2403 C C . GLU A 1 297 ? 24.915 -11.849 -15.350 1.00 61.12 297 GLU A C 1
ATOM 2405 O O . GLU A 1 297 ? 25.181 -12.238 -16.489 1.00 61.12 297 GLU A O 1
ATOM 2410 N N . LYS A 1 298 ? 23.647 -11.792 -14.907 1.00 60.62 298 LYS A N 1
ATOM 2411 C CA . LYS A 1 298 ? 22.454 -12.224 -15.667 1.00 60.62 298 LYS A CA 1
ATOM 2412 C C . LYS A 1 298 ? 21.386 -11.132 -15.790 1.00 60.62 298 LYS A C 1
ATOM 2414 O O . LYS A 1 298 ? 20.193 -11.430 -15.826 1.00 60.62 298 LYS A O 1
ATOM 2419 N N . LYS A 1 299 ? 21.786 -9.861 -15.852 1.00 67.81 299 LYS A N 1
ATOM 2420 C CA . LYS A 1 299 ? 20.828 -8.779 -16.112 1.00 67.81 299 LYS A CA 1
ATOM 2421 C C . LYS A 1 299 ? 20.322 -8.861 -17.551 1.00 67.81 299 LYS A C 1
ATOM 2423 O O . LYS A 1 299 ? 21.003 -8.444 -18.487 1.00 67.81 299 LYS A O 1
ATOM 2428 N N . ASP A 1 300 ? 19.113 -9.383 -17.711 1.00 68.44 300 ASP A N 1
ATOM 2429 C CA . ASP A 1 300 ? 18.367 -9.264 -18.957 1.00 68.44 300 ASP A CA 1
ATOM 2430 C C . ASP A 1 300 ? 17.988 -7.790 -19.168 1.00 68.44 300 ASP A C 1
ATOM 2432 O O . ASP A 1 300 ? 17.314 -7.175 -18.339 1.00 68.44 300 ASP A O 1
ATOM 2436 N N . ASP A 1 301 ? 18.431 -7.198 -20.280 1.00 69.44 301 ASP A N 1
ATOM 2437 C CA . ASP A 1 301 ? 18.068 -5.822 -20.614 1.00 69.44 301 ASP A CA 1
ATOM 2438 C C . ASP A 1 301 ? 16.662 -5.765 -21.229 1.00 69.44 301 ASP A C 1
ATOM 2440 O O . ASP A 1 301 ? 16.434 -6.079 -22.405 1.00 69.44 301 ASP A O 1
ATOM 2444 N N . PHE A 1 302 ? 15.699 -5.319 -20.424 1.00 77.56 302 PHE A N 1
ATOM 2445 C CA . PHE A 1 302 ? 14.319 -5.105 -20.854 1.00 77.56 302 PHE A CA 1
ATOM 2446 C C . PHE A 1 302 ? 14.063 -3.686 -21.397 1.00 77.56 302 PHE A C 1
ATOM 2448 O O . PHE A 1 302 ? 12.923 -3.359 -21.743 1.00 77.56 302 PHE A O 1
ATOM 2455 N N . SER A 1 303 ? 15.093 -2.839 -21.532 1.00 70.31 303 SER A N 1
ATOM 2456 C CA . SER A 1 303 ? 14.967 -1.443 -21.981 1.00 70.31 303 SER A CA 1
ATOM 2457 C C . SER A 1 303 ? 14.278 -1.298 -23.341 1.00 70.31 303 SER A C 1
ATOM 2459 O O . SER A 1 303 ? 13.496 -0.368 -23.543 1.00 70.31 303 SER A O 1
ATOM 2461 N N . GLN A 1 304 ? 14.473 -2.256 -24.250 1.00 71.00 304 GLN A N 1
ATOM 2462 C CA . GLN A 1 304 ? 13.831 -2.294 -25.572 1.00 71.00 304 GLN A CA 1
ATOM 2463 C C . GLN A 1 304 ? 12.292 -2.357 -25.522 1.00 71.00 304 GLN A C 1
ATOM 2465 O O . GLN A 1 304 ? 11.612 -1.964 -26.477 1.00 71.00 304 GLN A O 1
ATOM 2470 N N . TYR A 1 305 ? 11.731 -2.839 -24.410 1.00 72.12 305 TYR A N 1
ATOM 2471 C CA . TYR A 1 305 ? 10.287 -2.905 -24.191 1.00 72.12 305 TYR A CA 1
ATOM 2472 C C . TYR A 1 305 ? 9.729 -1.632 -23.557 1.00 72.12 305 TYR A C 1
ATOM 2474 O O . TYR A 1 305 ? 8.510 -1.439 -23.556 1.00 72.12 305 TYR A O 1
ATOM 2482 N N . THR A 1 306 ? 10.598 -0.744 -23.066 1.00 73.06 306 THR A N 1
ATOM 2483 C CA . THR A 1 306 ? 10.176 0.546 -22.529 1.00 73.06 306 THR A CA 1
ATOM 2484 C C . THR A 1 306 ? 9.614 1.424 -23.645 1.00 73.06 306 THR A C 1
ATOM 2486 O O . THR A 1 306 ? 10.050 1.400 -24.802 1.00 73.06 306 THR A O 1
ATOM 2489 N N . ARG A 1 307 ? 8.585 2.202 -23.313 1.00 69.38 307 ARG A N 1
ATOM 2490 C CA . ARG A 1 307 ? 8.008 3.203 -24.216 1.00 69.38 307 ARG A CA 1
ATOM 2491 C C . ARG A 1 307 ? 8.172 4.581 -23.605 1.00 69.38 307 ARG A C 1
ATOM 2493 O O . ARG A 1 307 ? 8.047 4.745 -22.394 1.00 69.38 307 ARG A O 1
ATOM 2500 N N . MET A 1 308 ? 8.365 5.583 -24.458 1.00 63.69 308 MET A N 1
ATOM 2501 C CA . MET A 1 308 ? 8.260 6.972 -24.026 1.00 63.69 308 MET A CA 1
ATOM 2502 C C . MET A 1 308 ? 6.808 7.262 -23.648 1.00 63.69 308 MET A C 1
ATOM 2504 O O . MET A 1 308 ? 5.897 7.033 -24.449 1.00 63.69 308 MET A O 1
ATOM 2508 N N . ALA A 1 309 ? 6.584 7.782 -22.442 1.00 57.69 309 ALA A N 1
ATOM 2509 C CA . ALA A 1 309 ? 5.289 8.349 -22.106 1.00 57.69 309 ALA A CA 1
ATOM 2510 C C . ALA A 1 309 ? 4.989 9.507 -23.070 1.00 57.69 309 ALA A C 1
ATOM 2512 O O . ALA A 1 309 ? 5.878 10.282 -23.433 1.00 57.69 309 ALA A O 1
ATOM 2513 N N . CYS A 1 310 ? 3.730 9.648 -23.484 1.00 52.94 310 CYS A N 1
ATOM 2514 C CA . CYS A 1 310 ? 3.323 10.826 -24.244 1.00 52.94 310 CYS A CA 1
ATOM 2515 C C . CYS A 1 310 ? 3.616 12.084 -23.409 1.00 52.94 310 CYS A C 1
ATOM 2517 O O . CYS A 1 310 ? 3.233 12.152 -22.234 1.00 52.94 310 CYS A O 1
ATOM 2519 N N . GLY A 1 311 ? 4.281 13.076 -24.013 1.00 48.84 311 GLY A N 1
ATOM 2520 C CA . GLY A 1 311 ? 4.544 14.361 -23.365 1.00 48.84 311 GLY A CA 1
ATOM 2521 C C . GLY A 1 311 ? 3.255 14.997 -22.837 1.00 48.84 311 GLY A C 1
ATOM 2522 O O . GLY A 1 311 ? 2.163 14.721 -23.343 1.00 48.84 311 GLY A O 1
ATOM 2523 N N . LEU A 1 312 ? 3.368 15.830 -21.796 1.00 45.78 312 LEU A N 1
ATOM 2524 C CA . LEU A 1 312 ? 2.224 16.595 -21.297 1.00 45.78 312 LEU A CA 1
ATOM 2525 C C . LEU A 1 312 ? 1.566 17.358 -22.458 1.00 45.78 312 LEU A C 1
ATOM 2527 O O . LEU A 1 312 ? 2.278 17.920 -23.297 1.00 45.78 312 LEU A O 1
ATOM 2531 N N . PRO A 1 313 ? 0.226 17.402 -22.531 1.00 41.94 313 PRO A N 1
ATOM 2532 C CA . PRO A 1 313 ? -0.433 18.216 -23.536 1.00 41.94 313 PRO A CA 1
ATOM 2533 C C . PRO A 1 313 ? 0.027 19.672 -23.394 1.00 41.94 313 PRO A C 1
ATOM 2535 O O . PRO A 1 313 ? -0.014 20.245 -22.305 1.00 41.94 313 PRO A O 1
ATOM 2538 N N . VAL A 1 314 ? 0.481 20.259 -24.506 1.00 37.47 314 VAL A N 1
ATOM 2539 C CA . VAL A 1 314 ? 0.902 21.663 -24.579 1.00 37.47 314 VAL A CA 1
ATOM 2540 C C . VAL A 1 314 ? -0.225 22.533 -24.028 1.00 37.47 314 VAL A C 1
ATOM 2542 O O . VAL A 1 314 ? -1.365 22.428 -24.487 1.00 37.47 314 VAL A O 1
ATOM 2545 N N . GLN A 1 315 ? 0.080 23.389 -23.047 1.00 35.62 315 GLN A N 1
ATOM 2546 C CA . GLN A 1 315 ? -0.878 24.379 -22.567 1.00 35.62 315 GLN A CA 1
ATOM 2547 C C . GLN A 1 315 ? -1.280 25.278 -23.737 1.00 35.62 315 GLN A C 1
ATOM 2549 O O . GLN A 1 315 ? -0.514 26.130 -24.188 1.00 35.62 315 GLN A O 1
ATOM 2554 N N . VAL A 1 316 ? -2.496 25.091 -24.244 1.00 35.81 316 VAL A N 1
ATOM 2555 C CA . VAL A 1 316 ? -3.086 26.032 -25.187 1.00 35.81 316 VAL A CA 1
ATOM 2556 C C . VAL A 1 316 ? -3.436 27.266 -24.367 1.00 35.81 316 VAL A C 1
ATOM 25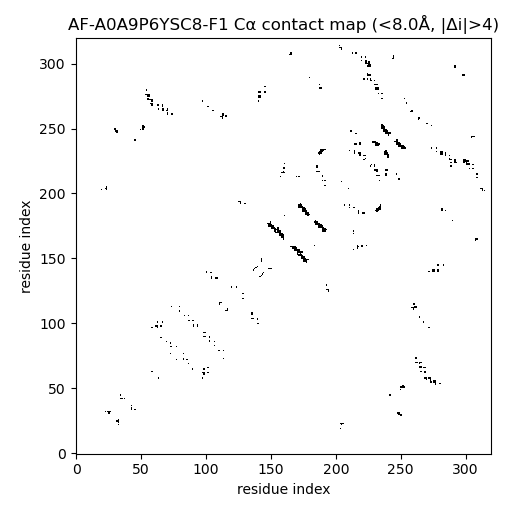58 O O . VAL A 1 316 ? -4.401 27.252 -23.603 1.00 35.81 316 VAL A O 1
ATOM 2561 N N . LYS A 1 317 ? -2.628 28.328 -24.476 1.00 31.89 317 LYS A N 1
ATOM 2562 C CA . LYS A 1 317 ? -3.016 29.641 -23.957 1.00 31.89 317 LYS A CA 1
ATOM 2563 C C . LYS A 1 317 ? -4.356 30.000 -24.595 1.00 31.89 317 LYS A C 1
ATOM 2565 O O . LYS A 1 317 ? -4.445 30.149 -25.813 1.00 31.89 317 LYS A O 1
ATOM 2570 N N . ASN A 1 318 ? -5.393 30.122 -23.772 1.00 34.25 318 ASN A N 1
ATOM 2571 C CA . ASN A 1 318 ? -6.625 30.772 -24.184 1.00 34.25 318 ASN A CA 1
ATOM 2572 C C . ASN A 1 318 ? -6.285 32.248 -24.403 1.00 34.25 318 ASN A C 1
ATOM 2574 O O . ASN A 1 318 ? -6.235 33.023 -23.449 1.00 34.25 318 ASN A O 1
ATOM 2578 N N . ASN A 1 319 ? -5.996 32.619 -25.649 1.00 35.09 319 ASN A N 1
ATOM 2579 C CA . ASN A 1 319 ? -6.022 34.019 -26.043 1.00 35.09 319 ASN A CA 1
ATOM 2580 C C . ASN A 1 319 ? -7.480 34.468 -25.899 1.00 35.09 319 ASN A C 1
ATOM 2582 O O . ASN A 1 319 ? -8.350 33.946 -26.599 1.00 35.09 319 ASN A O 1
ATOM 2586 N N . LYS A 1 320 ? -7.728 35.329 -24.909 1.00 36.41 320 LYS A N 1
ATOM 2587 C CA . LYS A 1 320 ? -8.986 36.063 -24.779 1.00 36.41 320 LYS A CA 1
ATOM 2588 C C . LYS A 1 320 ? -9.185 36.981 -25.973 1.00 36.41 320 LYS A C 1
ATOM 2590 O O . LYS A 1 320 ? -8.162 37.523 -26.452 1.00 36.41 320 LYS A O 1
#

pLDDT: mean 77.15, std 17.73, range [31.89, 96.5]